Protein AF-A0A6S7JW31-F1 (afdb_monomer)

pLDDT: mean 71.22, std 19.48, range [25.27, 94.56]

Secondary structure (DSSP, 8-state):
--PPTT--B-TTTTTTT-TT-PBPPS-------------S--SEE--TTSEEESTTEEESSSS--EEPPTTEE--TT-SSPEEPPTTEE----EEEES-GGGTT-SEEEETTTBPPEEETTTTEEE----SSPEEPPTTEEEEETTEEEEPPTTEE--TT-SSPEEPPTT-B--TT-SS-B-HHHHHHHHHHHHHHHHHHHHHHHTTT-HHHHHHHHHHHH-----------HHHHHHHHHHHTT------------------EEEEEEEEEE-SSTTTT-EEEEEEEEEE-TT--------TTSSHHHHHHHHTT--TTEEEEEEEEETTEEES-GGGGTTT------

Nearest PDB structures (foldseek):
  8i3b-assembly1_B  TM=8.521E-01  e=7.685E-03  Arabidopsis thaliana
  7p06-assembly1_A  TM=8.639E-01  e=6.035E-02  Saccharomyces cerevisiae S288C
  7p05-assembly1_A  TM=7.019E-01  e=5.398E-02  Saccharomyces cerevisiae S288C
  7p03-assembly1_A  TM=7.711E-01  e=9.775E-01  Saccharomyces cerevisiae S288C

Structure (mmCIF, N/CA/C/O backbone):
data_AF-A0A6S7JW31-F1
#
_entry.id   AF-A0A6S7JW31-F1
#
loop_
_atom_site.group_PDB
_atom_site.id
_atom_site.type_symbol
_atom_site.label_atom_id
_atom_site.label_alt_id
_atom_site.label_comp_id
_atom_site.label_asym_id
_atom_site.label_entity_id
_atom_site.label_seq_id
_atom_site.pdbx_PDB_ins_code
_atom_site.Cartn_x
_atom_site.Cartn_y
_atom_site.Cartn_z
_atom_site.occupancy
_atom_site.B_iso_or_equiv
_atom_site.auth_seq_id
_atom_site.auth_comp_id
_atom_site.auth_asym_id
_atom_site.auth_atom_id
_atom_site.pdbx_PDB_model_num
ATOM 1 N N . MET A 1 1 ? 2.818 -13.325 -44.436 1.00 31.92 1 MET A N 1
ATOM 2 C CA . MET A 1 1 ? 4.106 -13.461 -43.724 1.00 31.92 1 MET A CA 1
ATOM 3 C C . MET A 1 1 ? 4.653 -14.840 -44.035 1.00 31.92 1 MET A C 1
ATOM 5 O O . MET A 1 1 ? 4.133 -15.824 -43.531 1.00 31.92 1 MET A O 1
ATOM 9 N N . THR A 1 2 ? 5.593 -14.925 -44.969 1.00 28.14 2 THR A N 1
ATOM 10 C CA . THR A 1 2 ? 6.259 -16.177 -45.344 1.00 28.14 2 THR A CA 1
ATOM 11 C C . THR A 1 2 ? 7.231 -16.569 -44.238 1.00 28.14 2 THR A C 1
ATOM 13 O O . THR A 1 2 ? 8.173 -15.832 -43.960 1.00 28.14 2 THR A O 1
ATOM 16 N N . ILE A 1 3 ? 6.970 -17.700 -43.581 1.00 34.53 3 ILE A N 1
ATOM 17 C CA . ILE A 1 3 ? 7.844 -18.278 -42.556 1.00 34.53 3 ILE A CA 1
ATOM 18 C C . ILE A 1 3 ? 9.117 -18.759 -43.273 1.00 34.53 3 ILE A C 1
ATOM 20 O O . ILE A 1 3 ? 9.003 -19.605 -44.163 1.00 34.53 3 ILE A O 1
ATOM 24 N N . PRO A 1 4 ? 10.312 -18.224 -42.960 1.00 38.78 4 PRO A N 1
ATOM 25 C CA . PRO A 1 4 ? 11.542 -18.693 -43.583 1.00 38.78 4 PRO A CA 1
ATOM 26 C C . PRO A 1 4 ? 11.794 -20.148 -43.173 1.00 38.78 4 PRO A C 1
ATOM 28 O O . PRO A 1 4 ? 11.899 -20.473 -41.990 1.00 38.78 4 PRO A O 1
ATOM 31 N N . THR A 1 5 ? 11.870 -21.034 -44.162 1.00 33.62 5 THR A N 1
ATOM 32 C CA . THR A 1 5 ? 12.165 -22.456 -43.977 1.00 33.62 5 THR A CA 1
ATOM 33 C C . THR A 1 5 ? 13.585 -22.629 -43.430 1.00 33.62 5 THR A C 1
ATOM 35 O O . THR A 1 5 ? 14.532 -22.142 -44.044 1.00 33.62 5 THR A O 1
ATOM 38 N N . GLY A 1 6 ? 13.737 -23.322 -42.294 1.00 45.19 6 GLY A N 1
ATOM 39 C CA . GLY A 1 6 ? 15.043 -23.735 -41.753 1.00 45.19 6 GLY A CA 1
ATOM 40 C C . GLY A 1 6 ? 15.541 -23.010 -40.496 1.00 45.19 6 GLY A C 1
ATOM 41 O O . GLY A 1 6 ? 16.698 -23.189 -40.134 1.00 45.19 6 GLY A O 1
ATOM 42 N N . LYS A 1 7 ? 14.713 -22.203 -39.816 1.00 53.94 7 LYS A N 1
ATOM 43 C CA . LYS A 1 7 ? 15.088 -21.553 -38.544 1.00 53.94 7 LYS A CA 1
ATOM 44 C C . LYS A 1 7 ? 14.229 -22.046 -37.384 1.00 53.94 7 LYS A C 1
ATOM 46 O O . LYS A 1 7 ? 13.039 -22.295 -37.562 1.00 53.94 7 LYS A O 1
ATOM 51 N N . CYS A 1 8 ? 14.839 -22.158 -36.209 1.00 51.69 8 CYS A N 1
ATOM 52 C CA . CYS A 1 8 ? 14.216 -22.687 -35.003 1.00 51.69 8 CYS A CA 1
ATOM 53 C C . CYS A 1 8 ? 14.363 -21.704 -33.823 1.00 51.69 8 CYS A C 1
ATOM 55 O O . CYS A 1 8 ? 15.295 -20.900 -33.794 1.00 51.69 8 CYS A O 1
ATOM 57 N N . CYS A 1 9 ? 13.421 -21.722 -32.877 1.00 50.22 9 CYS A N 1
ATOM 58 C CA . CYS A 1 9 ? 13.405 -20.852 -31.699 1.00 50.22 9 CYS A CA 1
ATOM 59 C C . CYS A 1 9 ? 13.796 -21.637 -30.439 1.00 50.22 9 CYS A C 1
ATOM 61 O O . CYS A 1 9 ? 13.375 -22.779 -30.248 1.00 50.22 9 CYS A O 1
ATOM 63 N N . HIS A 1 10 ? 14.598 -21.031 -29.564 1.00 55.19 10 HIS A N 1
ATOM 64 C CA . HIS A 1 10 ? 15.011 -21.667 -28.314 1.00 55.19 10 HIS A CA 1
ATOM 65 C C . HIS A 1 10 ? 13.802 -21.869 -27.380 1.00 55.19 10 HIS A C 1
ATOM 67 O O . HIS A 1 10 ? 12.925 -21.003 -27.273 1.00 55.19 10 HIS A O 1
ATOM 73 N N . ARG A 1 11 ? 13.745 -23.028 -26.711 1.00 53.00 11 ARG A N 1
ATOM 74 C CA . ARG A 1 11 ? 12.546 -23.554 -26.029 1.00 53.00 11 ARG A CA 1
ATOM 75 C C . ARG A 1 11 ? 11.958 -22.610 -24.975 1.00 53.00 11 ARG A C 1
ATOM 77 O O . ARG A 1 11 ? 10.740 -22.538 -24.838 1.00 53.00 11 ARG A O 1
ATOM 84 N N . ASP A 1 12 ? 12.805 -21.844 -24.295 1.00 44.56 12 ASP A N 1
ATOM 85 C CA . ASP A 1 12 ? 12.393 -20.904 -23.241 1.00 44.56 12 ASP A CA 1
ATOM 86 C C . ASP A 1 12 ? 11.713 -19.632 -23.772 1.00 44.56 12 ASP A C 1
ATOM 88 O O . ASP A 1 12 ? 10.952 -18.980 -23.056 1.00 44.56 12 ASP A O 1
ATOM 92 N N . TYR A 1 13 ? 11.927 -19.296 -25.047 1.00 46.03 13 TYR A N 1
ATOM 93 C CA . TYR A 1 13 ? 11.478 -18.035 -25.649 1.00 46.03 13 TYR A CA 1
ATOM 94 C C . TYR A 1 13 ? 10.275 -18.205 -26.587 1.00 46.03 13 TYR A C 1
ATOM 96 O O . TYR A 1 13 ? 9.673 -17.216 -27.020 1.00 46.03 13 TYR A O 1
ATOM 104 N N . ILE A 1 14 ? 9.857 -19.451 -26.847 1.00 50.81 14 ILE A N 1
ATOM 105 C CA . ILE A 1 14 ? 8.772 -19.757 -27.788 1.00 50.81 14 ILE A CA 1
ATOM 106 C C . ILE A 1 14 ? 7.431 -19.135 -27.387 1.00 50.81 14 ILE A C 1
ATOM 108 O O . ILE A 1 14 ? 6.669 -18.691 -28.242 1.00 50.81 14 ILE A O 1
ATOM 112 N N . ARG A 1 15 ? 7.160 -19.050 -26.079 1.00 44.06 15 ARG A N 1
ATOM 113 C CA . ARG A 1 15 ? 5.901 -18.505 -25.547 1.00 44.06 15 ARG A CA 1
ATOM 114 C C . ARG A 1 15 ? 5.809 -16.985 -25.619 1.00 44.06 15 ARG A C 1
ATOM 116 O O . ARG A 1 15 ? 4.715 -16.457 -25.454 1.00 44.06 15 ARG A O 1
ATOM 123 N N . TYR A 1 16 ? 6.928 -16.299 -25.832 1.00 43.84 16 TYR A N 1
ATOM 124 C CA . TYR A 1 16 ? 7.010 -14.852 -25.656 1.00 43.84 16 TYR A CA 1
ATOM 125 C C . TYR A 1 16 ? 7.294 -14.114 -26.966 1.00 43.84 16 TYR A C 1
ATOM 127 O O . TYR A 1 16 ? 6.720 -13.052 -27.182 1.00 43.84 16 TYR A O 1
ATOM 135 N N . CYS A 1 17 ? 8.142 -14.669 -27.845 1.00 45.94 17 CYS A N 1
ATOM 136 C CA . CYS A 1 17 ? 8.680 -13.909 -28.986 1.00 45.94 17 CYS A CA 1
ATOM 137 C C . CYS A 1 17 ? 8.606 -14.652 -30.338 1.00 45.94 17 CYS A C 1
ATOM 139 O O . CYS A 1 17 ? 8.821 -14.042 -31.382 1.00 45.94 17 CYS A O 1
ATOM 141 N N . CYS A 1 18 ? 8.252 -15.945 -30.351 1.00 47.50 18 CYS A N 1
ATOM 142 C CA . CYS A 1 18 ? 8.289 -16.801 -31.547 1.00 47.50 18 CYS A CA 1
ATOM 143 C C . CYS A 1 18 ? 6.959 -17.537 -31.803 1.00 47.50 18 CYS A C 1
ATOM 145 O O . CYS A 1 18 ? 6.929 -18.765 -31.905 1.00 47.50 18 CYS A O 1
ATOM 147 N N . SER A 1 19 ? 5.840 -16.817 -31.901 1.00 43.88 19 SER A N 1
ATOM 148 C CA . SER A 1 19 ? 4.556 -17.458 -32.221 1.00 43.88 19 SER A CA 1
ATOM 149 C C . SER A 1 19 ? 4.579 -18.035 -33.646 1.00 43.88 19 SER A C 1
ATOM 151 O O . SER A 1 19 ? 4.714 -17.289 -34.614 1.00 43.88 19 SER A O 1
ATOM 153 N N . GLY A 1 20 ? 4.469 -19.363 -33.777 1.00 47.22 20 GLY A N 1
ATOM 154 C CA . GLY A 1 20 ? 4.404 -20.066 -35.068 1.00 47.22 20 GLY A CA 1
ATOM 155 C C . GLY A 1 20 ? 5.739 -20.553 -35.660 1.00 47.22 20 GLY A C 1
ATOM 156 O O . GLY A 1 20 ? 5.751 -20.971 -36.815 1.00 47.22 20 GLY A O 1
ATOM 157 N N . ILE A 1 21 ? 6.845 -20.524 -34.904 1.00 53.72 21 ILE A N 1
ATOM 158 C CA . ILE A 1 21 ? 8.177 -20.999 -35.342 1.00 53.72 21 ILE A CA 1
ATOM 159 C C . ILE A 1 21 ? 8.549 -22.294 -34.581 1.00 53.72 21 ILE A C 1
ATOM 161 O O . ILE A 1 21 ? 8.319 -22.355 -33.372 1.00 53.72 21 ILE A O 1
ATOM 165 N N . PRO A 1 22 ? 9.113 -23.330 -35.240 1.00 51.25 22 PRO A N 1
ATOM 166 C CA . PRO A 1 22 ? 9.487 -24.597 -34.594 1.00 51.25 22 PRO A CA 1
ATOM 167 C C . PRO A 1 22 ? 10.619 -24.440 -33.560 1.00 51.25 22 PRO A C 1
ATOM 169 O O . PRO A 1 22 ? 11.469 -23.562 -33.693 1.00 51.25 22 PRO A O 1
ATOM 172 N N . VAL A 1 23 ? 10.639 -25.290 -32.526 1.00 56.56 23 VAL A N 1
ATOM 173 C CA . VAL A 1 23 ? 11.679 -25.304 -31.472 1.00 56.56 23 VAL A CA 1
ATOM 174 C C . VAL A 1 23 ? 12.982 -25.898 -32.019 1.00 56.56 23 VAL A C 1
ATOM 176 O O . VAL A 1 23 ? 12.926 -26.815 -32.833 1.00 56.56 23 VAL A O 1
ATOM 179 N N . CYS A 1 24 ? 14.145 -25.391 -31.598 1.00 55.72 24 CYS A N 1
ATOM 180 C CA . CYS A 1 24 ? 15.423 -26.038 -31.923 1.00 55.72 24 CYS A CA 1
ATOM 181 C C . CYS A 1 24 ? 15.541 -27.372 -31.173 1.00 55.72 24 CYS A C 1
ATOM 183 O O . CYS A 1 24 ? 15.514 -27.369 -29.944 1.00 55.72 24 CYS A O 1
ATOM 185 N N . ASP A 1 25 ? 15.659 -28.490 -31.894 1.00 53.94 25 ASP A N 1
ATOM 186 C CA . ASP A 1 25 ? 15.998 -29.789 -31.302 1.00 53.94 25 ASP A CA 1
ATOM 187 C C . ASP A 1 25 ? 17.519 -29.880 -31.103 1.00 53.94 25 ASP A C 1
ATOM 189 O O . ASP A 1 25 ? 18.284 -29.778 -32.063 1.00 53.94 25 ASP A O 1
ATOM 193 N N . ASP A 1 26 ? 17.962 -30.117 -29.865 1.00 53.00 26 ASP A N 1
ATOM 194 C CA . ASP A 1 26 ? 19.379 -30.247 -29.470 1.00 53.00 26 ASP A CA 1
ATOM 195 C C . ASP A 1 26 ? 20.034 -31.571 -29.930 1.00 53.00 26 ASP A C 1
ATOM 197 O O . ASP A 1 26 ? 20.884 -32.152 -29.252 1.00 53.00 26 ASP A O 1
ATOM 201 N N . GLN A 1 27 ? 19.633 -32.103 -31.082 1.00 48.72 27 GLN A N 1
ATOM 202 C CA . GLN A 1 27 ? 20.139 -33.363 -31.621 1.00 48.72 27 GLN A CA 1
ATOM 203 C C . GLN A 1 27 ? 20.266 -33.256 -33.142 1.00 48.72 27 GLN A C 1
ATOM 205 O O . GLN A 1 27 ? 19.351 -33.644 -33.849 1.00 48.72 27 GLN A O 1
ATOM 210 N N . VAL A 1 28 ? 21.392 -32.733 -33.636 1.00 37.66 28 VAL A N 1
ATOM 211 C CA . VAL A 1 28 ? 22.189 -33.297 -34.748 1.00 37.66 28 VAL A CA 1
ATOM 212 C C . VAL A 1 28 ? 23.500 -32.512 -34.824 1.00 37.66 28 VAL A C 1
ATOM 214 O O . VAL A 1 28 ? 23.540 -31.326 -35.146 1.00 37.66 28 VAL A O 1
ATOM 217 N N . SER A 1 29 ? 24.596 -33.214 -34.547 1.00 45.25 29 SER A N 1
ATOM 218 C CA . SER A 1 29 ? 25.951 -32.810 -34.898 1.00 45.25 29 SER A CA 1
ATOM 219 C C . SER A 1 29 ? 26.090 -32.766 -36.422 1.00 45.25 29 SER A C 1
ATOM 221 O O . SER A 1 29 ? 26.020 -33.798 -37.087 1.00 45.25 29 SER A O 1
ATOM 223 N N . GLY A 1 30 ? 26.307 -31.576 -36.974 1.00 32.91 30 GLY A N 1
ATOM 224 C CA . GLY A 1 30 ? 26.684 -31.367 -38.368 1.00 32.91 30 GLY A CA 1
ATOM 225 C C . GLY A 1 30 ? 27.823 -30.360 -38.424 1.00 32.91 30 GLY A C 1
ATOM 226 O O . GLY A 1 30 ? 27.650 -29.212 -38.033 1.00 32.91 30 GLY A O 1
ATOM 227 N N . ASN A 1 31 ? 28.997 -30.817 -38.860 1.00 39.88 31 ASN A N 1
ATOM 228 C CA . ASN A 1 31 ? 30.194 -30.007 -39.066 1.00 39.88 31 ASN A CA 1
ATOM 229 C C . ASN A 1 31 ? 29.898 -28.772 -39.932 1.00 39.88 31 ASN A C 1
ATOM 231 O O . ASN A 1 31 ? 29.752 -28.889 -41.147 1.00 39.88 31 ASN A O 1
ATOM 235 N N . THR A 1 32 ? 29.949 -27.589 -39.331 1.00 29.78 32 THR A N 1
ATOM 236 C CA . THR A 1 32 ? 30.355 -26.366 -40.025 1.00 29.78 32 THR A CA 1
ATOM 237 C C . THR A 1 32 ? 31.395 -25.678 -39.166 1.00 29.78 32 THR A C 1
ATOM 239 O O . THR A 1 32 ? 31.134 -25.286 -38.031 1.00 29.78 32 THR A O 1
ATOM 242 N N . THR A 1 33 ? 32.604 -25.609 -39.710 1.00 29.66 33 THR A N 1
ATOM 243 C CA . THR A 1 33 ? 33.755 -24.892 -39.176 1.00 29.66 33 THR A CA 1
ATOM 244 C C . THR A 1 33 ? 33.359 -23.464 -38.813 1.00 29.66 33 THR A C 1
ATOM 246 O O . THR A 1 33 ? 33.105 -22.648 -39.696 1.00 29.66 33 THR A O 1
ATOM 249 N N . VAL A 1 34 ? 33.309 -23.164 -37.514 1.00 29.67 34 VAL A N 1
ATOM 250 C CA . VAL A 1 34 ? 33.237 -21.785 -37.030 1.00 29.67 34 VAL A CA 1
ATOM 251 C C . VAL A 1 34 ? 34.639 -21.213 -37.156 1.00 29.67 34 VAL A C 1
ATOM 253 O O . VAL A 1 34 ? 35.508 -21.425 -36.309 1.00 29.67 34 VAL A O 1
ATOM 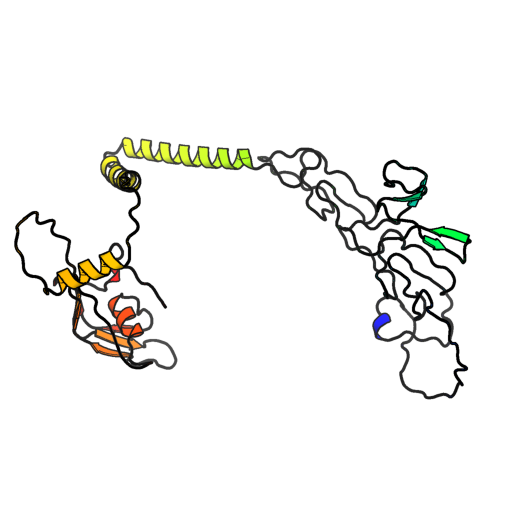256 N N . GLU A 1 35 ? 34.876 -20.540 -38.275 1.00 28.25 35 GLU A N 1
ATOM 257 C CA . GLU A 1 35 ? 35.986 -19.613 -38.391 1.00 28.25 35 GLU A CA 1
ATOM 258 C C . GLU A 1 35 ? 35.772 -18.507 -37.348 1.00 28.25 35 GLU A C 1
ATOM 260 O O . GLU A 1 35 ? 34.672 -17.971 -37.195 1.00 28.25 35 GLU A O 1
ATOM 265 N N . LYS A 1 36 ? 36.816 -18.248 -36.559 1.00 29.62 36 LYS A N 1
ATOM 266 C CA . LYS A 1 36 ? 36.847 -17.233 -35.503 1.00 29.62 36 LYS A CA 1
ATOM 267 C C . LYS A 1 36 ? 36.241 -15.917 -35.990 1.00 29.62 36 LYS A C 1
ATOM 269 O O . LYS A 1 36 ? 36.782 -15.302 -36.902 1.00 29.62 36 LYS A O 1
ATOM 274 N N . VAL A 1 37 ? 35.253 -15.411 -35.259 1.00 25.27 37 VAL A N 1
ATOM 275 C CA . VAL A 1 37 ? 34.994 -13.972 -35.201 1.00 25.27 37 VAL A CA 1
ATOM 276 C C . VAL A 1 37 ? 35.235 -13.533 -33.764 1.00 25.27 37 VAL A C 1
ATOM 278 O O . VAL A 1 37 ? 34.441 -13.785 -32.864 1.00 25.27 37 VAL A O 1
ATOM 281 N N . VAL A 1 38 ? 36.408 -12.944 -33.553 1.00 30.56 38 VAL A N 1
ATOM 282 C CA . VAL A 1 38 ? 36.688 -12.097 -32.398 1.00 30.56 38 VAL A CA 1
ATOM 283 C C . VAL A 1 38 ? 36.307 -10.683 -32.817 1.00 30.56 38 VAL A C 1
ATOM 285 O O . VAL A 1 38 ? 36.932 -10.151 -33.730 1.00 30.56 38 VAL A O 1
ATOM 288 N N . PHE A 1 39 ? 35.339 -10.078 -32.130 1.00 27.50 39 PHE A N 1
ATOM 289 C CA . PHE A 1 39 ? 35.253 -8.628 -31.978 1.00 27.50 39 PHE A CA 1
ATOM 290 C C . PHE A 1 39 ? 34.981 -8.272 -30.512 1.00 27.50 39 PHE A C 1
ATOM 292 O O . PHE A 1 39 ? 34.208 -8.920 -29.805 1.00 27.50 39 PHE A O 1
ATOM 299 N N . GLU A 1 40 ? 35.712 -7.262 -30.052 1.00 38.59 40 GLU A N 1
ATOM 300 C CA . GLU A 1 40 ? 35.648 -6.646 -28.732 1.00 38.59 40 GLU A CA 1
ATOM 301 C C . GLU A 1 40 ? 34.264 -6.009 -28.500 1.00 38.59 40 GLU A C 1
ATOM 303 O O . GLU A 1 40 ? 33.861 -5.122 -29.241 1.00 38.59 40 GLU A O 1
ATOM 308 N N . ARG A 1 41 ? 33.548 -6.477 -27.463 1.00 41.47 41 ARG A N 1
ATOM 309 C CA . ARG A 1 41 ? 32.254 -5.972 -26.940 1.00 41.47 41 ARG A CA 1
ATOM 310 C C . ARG A 1 41 ? 31.257 -5.478 -28.002 1.00 41.47 41 ARG A C 1
ATOM 312 O O . ARG A 1 41 ? 31.068 -4.278 -28.187 1.00 41.47 41 ARG A O 1
ATOM 319 N N . GLU A 1 42 ? 30.522 -6.409 -28.601 1.00 45.19 42 GLU A N 1
ATOM 320 C CA . GLU A 1 42 ? 29.291 -6.085 -29.330 1.00 45.19 42 GLU A CA 1
ATOM 321 C C . GLU A 1 42 ? 28.236 -5.476 -28.371 1.00 45.19 42 GLU A C 1
ATOM 323 O O . GLU A 1 42 ? 28.044 -5.991 -27.265 1.00 45.19 42 GLU A O 1
ATOM 328 N N . PRO A 1 43 ? 27.546 -4.379 -28.746 1.00 49.78 43 PRO A N 1
ATOM 329 C CA . PRO A 1 43 ? 26.610 -3.658 -27.873 1.00 49.78 43 PRO A CA 1
ATOM 330 C C . PRO A 1 43 ? 25.291 -4.398 -27.608 1.00 49.78 43 PRO A C 1
ATOM 332 O O . PRO A 1 43 ? 24.512 -3.953 -26.761 1.00 49.78 43 PRO A O 1
ATOM 335 N N . CYS A 1 44 ? 25.019 -5.495 -28.323 1.00 51.19 44 CYS A N 1
ATOM 336 C CA . CYS A 1 44 ? 23.817 -6.295 -28.142 1.00 51.19 44 CYS A CA 1
ATOM 337 C C . CYS A 1 44 ? 24.128 -7.796 -28.228 1.00 51.19 44 CYS A C 1
ATOM 339 O O . CYS A 1 44 ? 24.860 -8.227 -29.113 1.00 51.19 44 CYS A O 1
ATOM 341 N N . SER A 1 45 ? 23.544 -8.602 -27.340 1.00 51.28 45 SER A N 1
ATOM 342 C CA . SER A 1 45 ? 23.662 -10.066 -27.355 1.00 51.28 45 SER A CA 1
ATOM 343 C C . SER A 1 45 ? 22.524 -10.689 -28.173 1.00 51.28 45 SER A C 1
ATOM 345 O O . SER A 1 45 ? 21.354 -10.336 -28.010 1.00 51.28 45 SER A O 1
ATOM 347 N N . THR A 1 46 ? 22.860 -11.587 -29.101 1.00 47.78 46 THR A N 1
ATOM 348 C CA . THR A 1 46 ? 21.935 -12.108 -30.120 1.00 47.78 46 THR A CA 1
ATOM 349 C C . THR A 1 46 ? 21.390 -13.494 -29.759 1.00 47.78 46 THR A C 1
ATOM 351 O O . THR A 1 46 ? 22.106 -14.493 -29.750 1.00 47.78 46 THR A O 1
ATOM 354 N N . PRO A 1 47 ? 20.081 -13.587 -29.501 1.00 43.50 47 PRO A N 1
ATOM 355 C CA . PRO A 1 47 ? 19.282 -14.699 -30.011 1.00 43.50 47 PRO A CA 1
ATOM 356 C C . PRO A 1 47 ? 18.139 -14.160 -30.880 1.00 43.50 47 PRO A C 1
ATOM 358 O O . PRO A 1 47 ? 17.597 -13.091 -30.642 1.00 43.50 47 PRO A O 1
ATOM 361 N N . TRP A 1 48 ? 17.817 -14.882 -31.946 1.00 46.78 48 TRP A N 1
ATOM 362 C CA . TRP A 1 48 ? 17.086 -14.390 -33.117 1.00 46.78 48 TRP A CA 1
ATOM 363 C C . TRP A 1 48 ? 15.797 -13.575 -32.856 1.00 46.78 48 TRP A C 1
ATOM 365 O O . TRP A 1 48 ? 14.968 -13.922 -32.018 1.00 46.78 48 TRP A O 1
ATOM 375 N N . ASN A 1 49 ? 15.605 -12.574 -33.730 1.00 45.66 49 ASN A N 1
ATOM 376 C CA . ASN A 1 49 ? 14.494 -11.617 -33.902 1.00 45.66 49 ASN A CA 1
ATOM 377 C C . ASN A 1 49 ? 14.499 -10.345 -33.034 1.00 45.66 49 ASN A C 1
ATOM 379 O O . ASN A 1 49 ? 13.929 -9.347 -33.464 1.00 45.66 49 ASN A O 1
ATOM 383 N N . LEU A 1 50 ? 15.163 -10.342 -31.878 1.00 49.56 50 LEU A N 1
ATOM 384 C CA . LEU A 1 50 ? 15.458 -9.143 -31.085 1.00 49.56 50 LEU A CA 1
ATOM 385 C C . LEU A 1 50 ? 16.781 -9.382 -30.350 1.00 49.56 50 LEU A C 1
ATOM 387 O O . LEU A 1 50 ? 16.934 -10.404 -29.695 1.00 49.56 50 LEU A O 1
ATOM 391 N N . SER A 1 51 ? 17.750 -8.476 -30.452 1.00 55.16 51 SER A N 1
ATOM 392 C CA . SER A 1 51 ? 18.999 -8.596 -29.689 1.00 55.16 51 SER A CA 1
ATOM 393 C C . SER A 1 51 ? 18.951 -7.738 -28.431 1.00 55.16 51 SER A C 1
ATOM 395 O O . SER A 1 51 ? 18.539 -6.575 -28.481 1.00 55.16 51 SER A O 1
ATOM 397 N N . ALA A 1 52 ? 19.406 -8.307 -27.317 1.00 52.09 52 ALA A N 1
ATOM 398 C CA . ALA A 1 52 ? 19.450 -7.642 -26.028 1.00 52.09 52 ALA A CA 1
ATOM 399 C C . ALA A 1 52 ? 20.553 -6.585 -26.010 1.00 52.09 52 ALA A C 1
ATOM 401 O O . ALA A 1 52 ? 21.729 -6.935 -25.940 1.00 52.09 52 ALA A O 1
ATOM 402 N N . CYS A 1 53 ? 20.179 -5.313 -26.102 1.00 60.88 53 CYS A N 1
ATOM 403 C CA . CYS A 1 53 ? 21.111 -4.189 -26.118 1.00 60.88 53 CYS A CA 1
ATOM 404 C C . CYS A 1 53 ? 21.316 -3.598 -24.712 1.00 60.88 53 CYS A C 1
ATOM 406 O O . CYS A 1 53 ? 20.802 -4.109 -23.712 1.00 60.88 53 CYS A O 1
ATOM 408 N N . MET A 1 54 ? 22.075 -2.503 -24.634 1.00 67.00 54 MET A N 1
ATOM 409 C CA . MET A 1 54 ? 22.157 -1.671 -23.434 1.00 67.00 54 MET A CA 1
ATOM 410 C C . MET A 1 54 ? 20.759 -1.244 -22.951 1.00 67.00 54 MET A C 1
ATOM 412 O O . MET A 1 54 ? 19.830 -1.090 -23.744 1.00 67.00 54 MET A O 1
ATOM 416 N N . GLU A 1 55 ? 20.628 -1.038 -21.643 1.00 71.94 55 GLU A N 1
ATOM 417 C CA . GLU A 1 55 ? 19.396 -0.624 -20.966 1.00 71.94 55 GLU A CA 1
ATOM 418 C C . GLU A 1 55 ? 18.635 0.478 -21.723 1.00 71.94 55 GLU A C 1
ATOM 420 O O . GLU A 1 55 ? 19.206 1.507 -22.089 1.00 71.94 55 GLU A O 1
ATOM 425 N N . GLY A 1 56 ? 17.337 0.267 -21.972 1.00 73.50 56 GLY A N 1
ATOM 426 C CA . GLY A 1 56 ? 16.501 1.231 -22.696 1.00 73.50 56 GLY A CA 1
ATOM 427 C C . GLY A 1 56 ? 16.634 1.206 -24.227 1.00 73.50 56 GLY A C 1
ATOM 428 O O . GLY A 1 56 ? 15.993 2.029 -24.888 1.00 73.50 56 GLY A O 1
ATOM 429 N N . TYR A 1 57 ? 17.393 0.269 -24.802 1.00 75.69 57 TYR A N 1
ATOM 430 C CA . TYR A 1 57 ? 17.526 0.075 -26.249 1.00 75.69 57 TYR A CA 1
ATOM 431 C C . TYR A 1 57 ? 17.224 -1.361 -26.677 1.00 75.69 57 TYR A C 1
ATOM 433 O O . TYR A 1 57 ? 17.336 -2.306 -25.899 1.00 75.69 57 TYR A O 1
ATOM 441 N N . TYR A 1 58 ? 16.868 -1.524 -27.948 1.00 76.50 58 TYR A N 1
ATOM 442 C CA . TYR A 1 58 ? 16.705 -2.817 -28.603 1.00 76.50 58 TYR A CA 1
ATOM 443 C C . TYR A 1 58 ? 17.233 -2.747 -30.038 1.00 76.50 58 TYR A C 1
ATOM 445 O O . TYR A 1 58 ? 17.386 -1.663 -30.603 1.00 76.50 58 TYR A O 1
ATOM 453 N N . SER A 1 59 ? 17.495 -3.900 -30.647 1.00 72.56 59 SER A N 1
ATOM 454 C CA . SER A 1 59 ? 17.773 -3.976 -32.082 1.00 72.56 59 SER A CA 1
ATOM 455 C C . SER A 1 59 ? 17.000 -5.124 -32.714 1.00 72.56 59 SER A C 1
ATOM 457 O O . SER A 1 59 ? 16.871 -6.201 -32.132 1.00 72.56 59 SER A O 1
ATOM 459 N N . THR A 1 60 ? 16.453 -4.873 -33.900 1.00 64.75 60 THR A N 1
ATOM 460 C CA . THR A 1 60 ? 15.691 -5.846 -34.693 1.00 64.75 60 THR A CA 1
ATOM 461 C C . THR A 1 60 ? 16.604 -6.750 -35.521 1.00 64.75 60 THR A C 1
ATOM 463 O O . THR A 1 60 ? 16.291 -7.920 -35.714 1.00 64.75 60 THR A O 1
ATOM 466 N N . ASN A 1 61 ? 17.752 -6.223 -35.969 1.00 62.12 61 ASN A N 1
ATOM 467 C CA . ASN A 1 61 ? 18.670 -6.891 -36.900 1.00 62.12 61 ASN A CA 1
ATOM 468 C C . ASN A 1 61 ? 20.140 -6.901 -36.425 1.00 62.12 61 ASN A C 1
ATOM 470 O O . ASN A 1 61 ? 21.012 -7.312 -37.183 1.00 62.12 61 ASN A O 1
ATOM 474 N N . GLY A 1 62 ? 20.440 -6.411 -35.217 1.00 58.28 62 GLY A N 1
ATOM 475 C CA . GLY A 1 62 ? 21.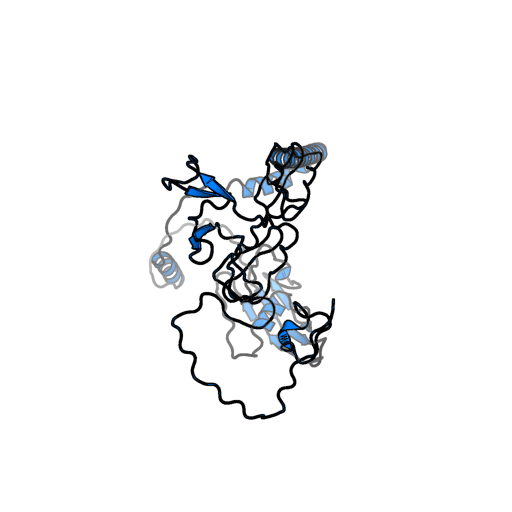802 -6.310 -34.666 1.00 58.28 62 GLY A CA 1
ATOM 476 C C . GLY A 1 62 ? 22.650 -5.155 -35.220 1.00 58.28 62 GLY A C 1
ATOM 477 O O . GLY A 1 62 ? 23.731 -4.901 -34.701 1.00 58.28 62 GLY A O 1
ATOM 478 N N . VAL A 1 63 ? 22.164 -4.446 -36.245 1.00 59.53 63 VAL A N 1
ATOM 479 C CA . VAL A 1 63 ? 22.869 -3.328 -36.905 1.00 59.53 63 VAL A CA 1
ATOM 480 C C . VAL A 1 63 ? 22.369 -1.967 -36.406 1.00 59.53 63 VAL A C 1
ATOM 482 O O . VAL A 1 63 ? 23.165 -1.060 -36.184 1.00 59.53 63 VAL A O 1
ATOM 485 N N . ASP A 1 64 ? 21.062 -1.840 -36.159 1.00 65.19 64 ASP A N 1
ATOM 486 C CA . ASP A 1 64 ? 20.437 -0.581 -35.745 1.00 65.19 64 ASP A CA 1
ATOM 487 C C . ASP A 1 64 ? 20.052 -0.617 -34.267 1.00 65.19 64 ASP A C 1
ATOM 489 O O . ASP A 1 64 ? 19.262 -1.466 -33.851 1.00 65.19 64 ASP A O 1
ATOM 493 N N . ILE A 1 65 ? 20.580 0.314 -33.473 1.00 72.38 65 ILE A N 1
ATOM 494 C CA . ILE A 1 65 ? 20.213 0.483 -32.062 1.00 72.38 65 ILE A CA 1
ATOM 495 C C . ILE A 1 65 ? 19.055 1.478 -31.983 1.00 72.38 65 ILE A C 1
ATOM 497 O O . ILE A 1 65 ? 19.221 2.668 -32.260 1.00 72.38 65 ILE A O 1
ATOM 501 N N . LEU A 1 66 ? 17.879 0.985 -31.598 1.00 77.31 66 LEU A N 1
ATOM 502 C CA . LEU A 1 66 ? 16.646 1.757 -31.494 1.00 77.31 66 LEU A CA 1
ATOM 503 C C . LEU A 1 66 ? 16.251 1.935 -30.020 1.00 77.31 66 LEU A C 1
ATOM 505 O O . LEU A 1 66 ? 16.422 1.020 -29.211 1.00 77.31 66 LEU A O 1
ATOM 509 N N . PRO A 1 67 ? 15.713 3.102 -29.640 1.00 81.50 67 PRO A N 1
ATOM 510 C CA . PRO A 1 67 ? 15.231 3.340 -28.285 1.00 81.50 67 PRO A CA 1
ATOM 511 C C . PRO A 1 67 ? 13.968 2.533 -27.990 1.00 81.50 67 PRO A C 1
ATOM 513 O O . PRO A 1 67 ? 13.130 2.346 -28.870 1.00 81.50 67 PRO A O 1
ATOM 516 N N . CYS A 1 68 ? 13.803 2.088 -26.743 1.00 85.62 68 CYS A N 1
ATOM 517 C CA . CYS A 1 68 ? 12.638 1.303 -26.341 1.00 85.62 68 CYS A CA 1
ATOM 518 C C . CYS A 1 68 ? 11.320 2.036 -26.676 1.00 85.62 68 CYS A C 1
ATOM 520 O O . CYS A 1 68 ? 11.156 3.196 -26.278 1.00 85.62 68 CYS A O 1
ATOM 522 N N . PRO A 1 69 ? 10.378 1.388 -27.385 1.00 85.25 69 PRO A N 1
ATOM 523 C CA . PRO A 1 69 ? 9.131 2.006 -27.802 1.00 85.25 69 PRO A CA 1
ATOM 524 C C . PRO A 1 69 ? 8.203 2.256 -26.609 1.00 85.25 69 PRO A C 1
ATOM 526 O O . PRO A 1 69 ? 8.205 1.527 -25.615 1.00 85.25 69 PRO A O 1
ATOM 529 N N . SER A 1 70 ? 7.354 3.276 -26.732 1.00 86.19 70 SER A N 1
ATOM 530 C CA . SER A 1 70 ? 6.337 3.586 -25.721 1.00 86.19 70 SER A CA 1
ATOM 531 C C . SER A 1 70 ? 5.387 2.401 -25.498 1.00 86.19 70 SER A C 1
ATOM 533 O O . SER A 1 70 ? 5.012 1.704 -26.439 1.00 86.19 70 SER A O 1
ATOM 535 N N . GLY A 1 71 ? 4.985 2.175 -24.247 1.00 83.44 71 GLY A N 1
ATOM 536 C CA . GLY A 1 71 ? 4.202 1.003 -23.847 1.00 83.44 71 GLY A CA 1
ATOM 537 C C . GLY A 1 71 ? 5.023 -0.268 -23.608 1.00 83.44 71 GLY A C 1
ATOM 538 O O . GLY A 1 71 ? 4.443 -1.273 -23.205 1.00 83.44 71 GLY A O 1
ATOM 539 N N . TYR A 1 72 ? 6.348 -0.221 -23.776 1.00 85.00 72 TYR A N 1
ATOM 540 C CA . TYR A 1 72 ? 7.272 -1.308 -23.455 1.00 85.00 72 TYR A CA 1
ATOM 541 C C . TYR A 1 72 ? 8.425 -0.801 -22.580 1.00 85.00 72 TYR A C 1
ATOM 543 O O . TYR A 1 72 ? 8.660 0.403 -22.474 1.00 85.00 72 TYR A O 1
ATOM 551 N N . PHE A 1 73 ? 9.140 -1.728 -21.948 1.00 85.88 73 PHE A N 1
ATOM 552 C CA . PHE A 1 73 ? 10.407 -1.465 -21.273 1.00 85.88 73 PHE A CA 1
ATOM 553 C C . PHE A 1 73 ? 11.463 -2.501 -21.685 1.00 85.88 73 PHE A C 1
ATOM 555 O O . PHE A 1 73 ? 11.139 -3.651 -22.003 1.00 85.88 73 PHE A O 1
ATOM 562 N N . CYS A 1 74 ? 12.721 -2.066 -21.712 1.00 83.62 74 CYS A N 1
ATOM 563 C CA . CYS A 1 74 ? 13.862 -2.802 -22.244 1.00 83.62 74 CYS A CA 1
ATOM 564 C C . CYS A 1 74 ? 14.921 -2.955 -21.153 1.00 83.62 74 CYS A C 1
ATOM 566 O O . CYS A 1 74 ? 15.713 -2.040 -20.932 1.00 83.62 74 CYS A O 1
ATOM 568 N N . GLU A 1 75 ? 14.929 -4.105 -20.484 1.00 81.12 75 GLU A N 1
ATOM 569 C CA . GLU A 1 75 ? 15.906 -4.435 -19.442 1.00 81.12 75 GLU A CA 1
ATOM 570 C C . GLU A 1 75 ? 17.256 -4.860 -20.061 1.00 81.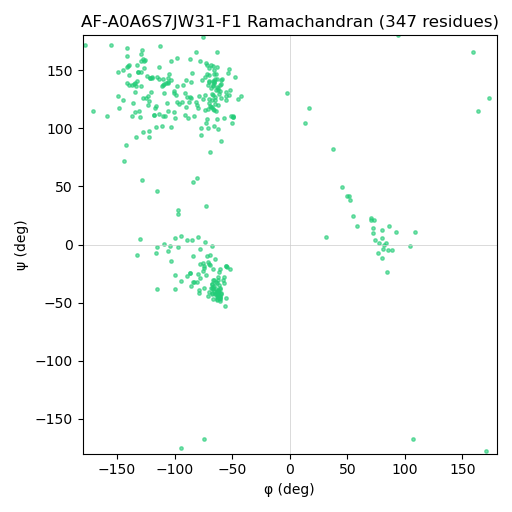12 75 GLU A C 1
ATOM 572 O O . GLU A 1 75 ? 17.322 -5.310 -21.207 1.00 81.12 75 GLU A O 1
ATOM 577 N N . ALA A 1 76 ? 18.343 -4.751 -19.303 1.00 70.44 76 ALA A N 1
ATOM 578 C CA . ALA A 1 76 ? 19.703 -5.049 -19.720 1.00 70.44 76 ALA A CA 1
ATOM 579 C C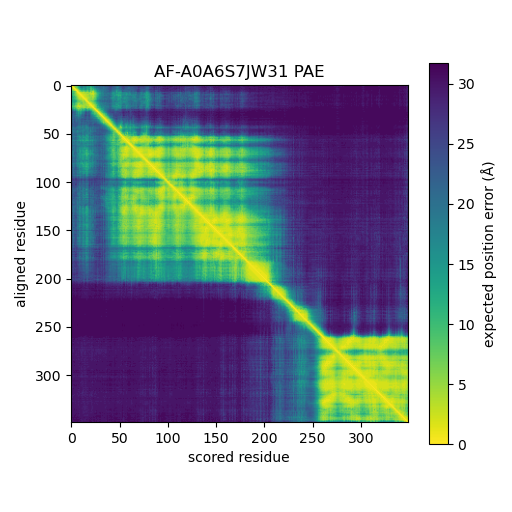 . ALA A 1 76 ? 19.785 -6.541 -19.980 1.00 70.44 76 ALA A C 1
ATOM 581 O O . ALA A 1 76 ? 19.272 -7.339 -19.191 1.00 70.44 76 ALA A O 1
ATOM 582 N N . ASN A 1 77 ? 20.438 -6.925 -21.073 1.00 63.41 77 ASN A N 1
ATOM 583 C CA . ASN A 1 77 ? 20.583 -8.329 -21.453 1.00 63.41 77 ASN A CA 1
ATOM 584 C C . ASN A 1 77 ? 19.229 -9.055 -21.642 1.00 63.41 77 ASN A C 1
ATOM 586 O O . ASN A 1 77 ? 19.188 -10.284 -21.703 1.00 63.41 77 ASN A O 1
ATOM 590 N N . SER A 1 78 ? 18.115 -8.315 -21.765 1.00 64.38 78 SER A N 1
ATOM 591 C CA . SER A 1 78 ? 16.817 -8.887 -22.108 1.00 64.38 78 SER A CA 1
ATOM 592 C C . SER A 1 78 ? 16.647 -8.959 -23.621 1.00 64.38 78 SER A C 1
ATOM 594 O O . SER A 1 78 ? 16.745 -7.971 -24.340 1.00 64.38 78 SER A O 1
ATOM 596 N N . VAL A 1 79 ? 16.405 -10.172 -24.105 1.00 64.06 79 VAL A N 1
ATOM 597 C CA . VAL A 1 79 ? 16.322 -10.495 -25.536 1.00 64.06 79 VAL A CA 1
ATOM 598 C C . VAL A 1 79 ? 15.022 -9.992 -26.158 1.00 64.06 79 VAL A C 1
ATOM 600 O O . VAL A 1 79 ? 14.943 -9.854 -27.365 1.00 64.06 79 VAL A O 1
ATOM 603 N N . CYS A 1 80 ? 13.996 -9.683 -25.361 1.00 64.31 80 CYS A N 1
ATOM 604 C CA . CYS A 1 80 ? 12.703 -9.240 -25.870 1.00 64.31 80 CYS A CA 1
ATOM 605 C C . CYS A 1 80 ? 12.190 -7.993 -25.148 1.00 64.31 80 CYS A C 1
ATOM 607 O O . CYS A 1 80 ? 12.374 -7.827 -23.942 1.00 64.31 80 CYS A O 1
ATOM 609 N N . LEU A 1 81 ? 11.449 -7.177 -25.899 1.00 72.62 81 LEU A N 1
ATOM 610 C CA . LEU A 1 81 ? 10.640 -6.070 -25.396 1.00 72.62 81 LEU A CA 1
ATOM 611 C C . LEU A 1 81 ? 9.584 -6.585 -24.412 1.00 72.62 81 LEU A C 1
ATOM 613 O O . LEU A 1 81 ? 8.793 -7.466 -24.756 1.00 72.62 81 LEU A O 1
ATOM 617 N N . LYS A 1 82 ? 9.533 -6.020 -23.203 1.00 79.00 82 LYS A N 1
ATOM 618 C CA . LYS A 1 82 ? 8.523 -6.383 -22.201 1.00 79.00 82 LYS A CA 1
ATOM 619 C C . LYS A 1 82 ? 7.386 -5.357 -22.217 1.00 79.00 82 LYS A C 1
ATOM 621 O O . LYS A 1 82 ? 7.672 -4.162 -22.148 1.00 79.00 82 LYS A O 1
ATOM 626 N N . PRO A 1 83 ? 6.109 -5.772 -22.318 1.00 81.94 83 PRO A N 1
ATOM 627 C CA . PRO A 1 83 ? 4.993 -4.834 -22.280 1.00 81.94 83 PRO A CA 1
ATOM 628 C C . PRO A 1 83 ? 4.908 -4.159 -20.909 1.00 81.94 83 PRO A C 1
ATOM 630 O O . PRO A 1 83 ? 5.139 -4.784 -19.872 1.00 81.94 83 PRO A O 1
ATOM 633 N N . CYS A 1 84 ? 4.563 -2.876 -20.904 1.00 86.44 84 CYS A N 1
ATOM 634 C CA . CYS A 1 84 ? 4.405 -2.096 -19.687 1.00 86.44 84 CYS A CA 1
ATOM 635 C C . CYS A 1 84 ? 3.205 -2.622 -18.875 1.00 86.44 84 CYS A C 1
ATOM 637 O O . CYS A 1 84 ? 2.111 -2.771 -19.429 1.00 86.44 84 CYS A O 1
ATOM 639 N N . PRO A 1 85 ? 3.375 -2.920 -17.576 1.00 88.12 85 PRO A N 1
ATOM 640 C CA . PRO A 1 85 ? 2.293 -3.431 -16.749 1.00 88.12 85 PRO A CA 1
ATOM 641 C C . PRO A 1 85 ? 1.218 -2.363 -16.515 1.00 88.12 85 PRO A C 1
ATOM 643 O O . PRO A 1 85 ? 1.474 -1.159 -16.523 1.00 88.12 85 PRO A O 1
ATOM 646 N N . THR A 1 86 ? -0.010 -2.805 -16.261 1.00 83.94 86 THR A N 1
ATOM 647 C CA . THR A 1 86 ? -1.137 -1.903 -16.001 1.00 83.94 86 THR A CA 1
ATOM 648 C C . THR A 1 86 ? -0.892 -1.058 -14.746 1.00 83.94 86 THR A C 1
ATOM 650 O O . THR A 1 86 ? -0.525 -1.601 -13.703 1.00 83.94 86 THR A O 1
ATOM 653 N N . GLY A 1 87 ? -1.127 0.254 -14.822 1.00 81.50 87 GLY A N 1
ATOM 654 C CA . GLY A 1 87 ? -0.824 1.196 -13.732 1.00 81.50 87 GLY A CA 1
ATOM 655 C C . GLY A 1 87 ? 0.632 1.681 -13.696 1.00 81.50 87 GLY A C 1
ATOM 656 O O . GLY A 1 87 ? 0.990 2.478 -12.825 1.00 81.50 87 GLY A O 1
ATOM 657 N N . ALA A 1 88 ? 1.467 1.240 -14.640 1.00 86.44 88 ALA A N 1
ATOM 658 C CA . ALA A 1 88 ? 2.765 1.841 -14.913 1.00 86.44 88 ALA A CA 1
ATOM 659 C C . ALA A 1 88 ? 2.697 2.808 -16.103 1.00 86.44 88 ALA A C 1
ATOM 661 O O . ALA A 1 88 ? 1.773 2.778 -16.917 1.00 86.44 88 ALA A O 1
ATOM 662 N N . TYR A 1 89 ? 3.691 3.680 -16.172 1.00 88.38 89 TYR A N 1
ATOM 663 C CA . TYR A 1 89 ? 3.891 4.711 -17.168 1.00 88.38 89 TYR A CA 1
ATOM 664 C C . TYR A 1 89 ? 5.208 4.417 -17.890 1.00 88.38 89 TYR A C 1
ATOM 666 O O . TYR A 1 89 ? 6.281 4.488 -17.299 1.00 88.38 89 TYR A O 1
ATOM 674 N N . CYS A 1 90 ? 5.121 4.042 -19.163 1.00 88.88 90 CYS A N 1
ATOM 675 C CA . CYS A 1 90 ? 6.264 3.732 -20.007 1.00 88.88 90 CYS A CA 1
ATOM 676 C C . CYS A 1 90 ? 6.187 4.549 -21.300 1.00 88.88 90 CYS A C 1
ATOM 678 O O . CYS A 1 90 ? 5.510 4.162 -22.257 1.00 88.88 90 CYS A O 1
ATOM 680 N N . VAL A 1 91 ? 6.893 5.677 -21.334 1.00 88.56 91 VAL A N 1
ATOM 681 C CA . VAL A 1 91 ? 7.022 6.526 -22.527 1.00 88.56 91 VAL A CA 1
ATOM 682 C C . VAL A 1 91 ? 8.473 6.640 -22.948 1.00 88.56 91 VAL A C 1
ATOM 684 O O . VAL A 1 91 ? 9.373 6.693 -22.110 1.00 88.56 91 VAL A O 1
ATOM 687 N N . GLN A 1 92 ? 8.691 6.696 -24.253 1.00 87.06 92 GLN A N 1
ATOM 688 C CA . GLN A 1 92 ? 10.009 6.943 -24.813 1.00 87.06 92 GLN A CA 1
ATOM 689 C C . GLN A 1 92 ? 10.482 8.360 -24.461 1.00 87.06 92 GLN A C 1
ATOM 691 O O . GLN A 1 92 ? 9.692 9.306 -24.501 1.00 87.06 92 GLN A O 1
ATOM 696 N N . ASN A 1 93 ? 11.770 8.512 -24.145 1.00 83.88 93 ASN A N 1
ATOM 697 C CA . ASN A 1 93 ? 12.332 9.838 -23.943 1.00 83.88 93 ASN A CA 1
ATOM 698 C C . ASN A 1 93 ? 12.563 10.545 -25.285 1.00 83.88 93 ASN A C 1
ATOM 700 O O . ASN A 1 93 ? 13.010 9.934 -26.259 1.00 83.88 93 ASN A O 1
ATOM 704 N N . ILE A 1 94 ? 12.299 11.846 -25.315 1.00 85.19 94 ILE A N 1
ATOM 705 C CA . ILE A 1 94 ? 12.474 12.709 -26.483 1.00 85.19 94 ILE A CA 1
ATOM 706 C C . ILE A 1 94 ? 13.682 13.612 -26.242 1.00 85.19 94 ILE A C 1
ATOM 708 O O . ILE A 1 94 ? 13.882 14.112 -25.131 1.00 85.19 94 ILE A O 1
ATOM 712 N N . LEU A 1 95 ? 14.486 13.812 -27.287 1.00 83.50 95 LEU A N 1
ATOM 713 C CA . LEU A 1 95 ? 15.620 14.729 -27.258 1.00 83.50 95 LEU A CA 1
ATOM 714 C C . LEU A 1 95 ? 15.101 16.167 -27.143 1.00 83.50 95 LEU A C 1
ATOM 716 O O . LEU A 1 95 ? 14.390 16.647 -28.024 1.00 83.50 95 LEU A O 1
ATOM 720 N N . ALA A 1 96 ? 15.457 16.840 -26.057 1.00 79.88 96 ALA A N 1
ATOM 721 C CA . ALA A 1 96 ? 15.154 18.240 -25.812 1.00 79.88 96 ALA A CA 1
ATOM 722 C C . ALA A 1 96 ? 16.438 19.072 -25.905 1.00 79.88 96 ALA A C 1
ATOM 724 O O . ALA A 1 96 ? 17.490 18.671 -25.401 1.00 79.88 96 ALA A O 1
ATOM 725 N N . GLU A 1 97 ? 16.341 20.238 -26.539 1.00 74.69 97 GLU A N 1
ATOM 726 C CA . GLU A 1 97 ? 17.439 21.198 -26.659 1.00 74.69 97 GLU A CA 1
ATOM 727 C C . GLU A 1 97 ? 17.258 22.320 -25.628 1.00 74.69 97 GLU A C 1
ATOM 729 O O . GLU A 1 97 ? 16.161 22.860 -25.485 1.00 74.69 97 GLU A O 1
ATOM 734 N N . ASN A 1 98 ? 18.332 22.647 -24.902 1.00 60.31 98 ASN A N 1
ATOM 735 C CA . ASN A 1 98 ? 18.454 23.824 -24.036 1.00 60.31 98 ASN A CA 1
ATOM 736 C C . ASN A 1 98 ? 17.243 24.110 -23.115 1.00 60.31 98 ASN A C 1
ATOM 738 O O . ASN A 1 98 ? 16.723 25.226 -23.051 1.00 60.31 98 ASN A O 1
ATOM 742 N N . SER A 1 99 ? 16.770 23.088 -22.397 1.00 59.22 99 SER A N 1
ATOM 743 C CA . SER A 1 99 ? 15.712 23.243 -21.394 1.00 59.22 99 SER A CA 1
ATOM 744 C C . SER A 1 99 ? 16.320 23.541 -20.021 1.00 59.22 99 SER A C 1
ATOM 746 O O . SER A 1 99 ? 17.303 22.909 -19.636 1.00 59.22 99 SER A O 1
ATOM 748 N N . SER A 1 100 ? 15.702 24.424 -19.227 1.00 65.62 100 SER A N 1
ATOM 749 C CA . SER A 1 100 ? 16.045 24.627 -17.802 1.00 65.62 100 SER A CA 1
ATOM 750 C C . SER A 1 100 ? 16.007 23.326 -16.985 1.00 65.62 100 SER A C 1
ATOM 752 O O . SER A 1 100 ? 16.621 23.232 -15.925 1.00 65.62 100 SER A O 1
ATOM 754 N N . VAL A 1 101 ? 15.321 22.308 -17.510 1.00 65.88 101 VAL A N 1
ATOM 755 C CA . VAL A 1 101 ? 15.205 20.954 -16.965 1.00 65.88 101 VAL A CA 1
ATOM 756 C C . VAL A 1 101 ? 16.477 20.117 -17.184 1.00 65.88 101 VAL A C 1
ATOM 758 O O . VAL A 1 101 ? 16.731 19.186 -16.428 1.00 65.88 101 VAL A O 1
ATOM 761 N N . CYS A 1 102 ? 17.319 20.455 -18.167 1.00 64.12 102 CYS A N 1
ATOM 762 C CA . CYS A 1 102 ? 18.502 19.673 -18.546 1.00 64.12 102 CYS A CA 1
ATOM 763 C C . CYS A 1 102 ? 19.727 19.874 -17.635 1.00 64.12 102 CYS A C 1
ATOM 765 O O . CYS A 1 102 ? 20.801 19.374 -17.961 1.00 64.12 102 CYS A O 1
ATOM 767 N N . GLY A 1 103 ? 19.610 20.603 -16.519 1.00 61.47 103 GLY A N 1
ATOM 768 C CA . GLY A 1 103 ? 20.634 20.634 -15.463 1.00 61.47 103 GLY A CA 1
ATOM 769 C C . GLY A 1 103 ? 22.057 21.015 -15.904 1.00 61.47 103 GLY A C 1
ATOM 770 O O . GLY A 1 103 ? 23.009 20.619 -15.239 1.00 61.47 103 GLY A O 1
ATOM 771 N N . GLY A 1 104 ? 22.217 21.751 -17.012 1.00 58.66 104 GLY A N 1
ATOM 772 C CA . GLY A 1 104 ? 23.518 22.180 -17.547 1.00 58.66 104 GLY A CA 1
ATOM 773 C C . GLY A 1 104 ? 24.022 21.431 -18.789 1.00 58.66 104 GLY A C 1
ATOM 774 O O . GLY A 1 104 ? 25.074 21.795 -19.308 1.00 58.66 104 GLY A O 1
ATOM 775 N N . PHE A 1 105 ? 23.293 20.434 -19.304 1.00 61.62 105 PHE A N 1
ATOM 776 C CA . PHE A 1 105 ? 23.586 19.819 -20.607 1.00 61.62 105 PHE A CA 1
ATOM 777 C C . PHE A 1 105 ? 22.931 20.597 -21.760 1.00 61.62 105 PHE A C 1
ATOM 779 O O . PHE A 1 105 ? 21.774 21.000 -21.657 1.00 61.62 105 PHE A O 1
ATOM 786 N N . GLU A 1 106 ? 23.641 20.755 -22.885 1.00 66.25 106 GLU A N 1
ATOM 787 C CA . GLU A 1 106 ? 23.126 21.415 -24.103 1.00 66.25 106 GLU A CA 1
ATOM 788 C C . GLU A 1 106 ? 21.926 20.657 -24.709 1.00 66.25 106 GLU A C 1
ATOM 790 O O . GLU A 1 106 ? 20.985 21.261 -25.232 1.00 66.25 106 GLU A O 1
ATOM 795 N N . LYS A 1 107 ? 21.927 19.322 -24.574 1.00 73.00 107 LYS A N 1
ATOM 796 C CA . LYS A 1 107 ? 20.838 18.419 -24.970 1.00 73.00 107 LYS A CA 1
ATOM 797 C C . LYS A 1 107 ? 20.596 17.364 -23.890 1.00 73.00 107 LYS A C 1
ATOM 799 O O . LYS A 1 107 ? 21.552 16.784 -23.378 1.00 73.00 107 LYS A O 1
ATOM 804 N N . CYS A 1 108 ? 19.333 17.082 -23.572 1.00 76.19 108 CYS A N 1
ATOM 805 C CA . CYS A 1 108 ? 18.948 16.030 -22.624 1.00 76.19 108 CYS A CA 1
ATOM 806 C C . CYS A 1 108 ? 17.690 15.275 -23.071 1.00 76.19 108 CYS A C 1
ATOM 808 O O . CYS A 1 108 ? 17.002 15.679 -24.006 1.00 76.19 108 CYS A O 1
ATOM 810 N N . CYS A 1 109 ? 17.390 14.162 -22.408 1.00 80.50 109 CYS A N 1
ATOM 811 C CA . CYS A 1 109 ? 16.279 13.278 -22.734 1.00 80.50 109 CYS A CA 1
ATOM 812 C C . CYS A 1 109 ? 15.143 13.436 -21.724 1.00 80.50 109 CYS A C 1
ATOM 814 O O . CYS A 1 109 ? 15.310 13.095 -20.558 1.00 80.50 109 CYS A O 1
ATOM 816 N N . LEU A 1 110 ? 13.982 13.926 -22.161 1.00 83.06 110 LEU A N 1
ATOM 817 C CA . LEU A 1 110 ? 12.809 14.140 -21.305 1.00 83.06 110 LEU A CA 1
ATOM 818 C C . LEU A 1 110 ? 11.739 13.066 -21.549 1.00 83.06 110 LEU A C 1
ATOM 820 O O . LEU A 1 110 ? 11.572 12.651 -22.695 1.00 83.06 110 LEU A O 1
ATOM 824 N N . PRO A 1 111 ? 10.972 12.647 -20.523 1.00 75.88 111 PRO A N 1
ATOM 825 C CA . PRO A 1 111 ? 10.893 13.229 -19.177 1.00 75.88 111 PRO A CA 1
ATOM 826 C C . PRO A 1 111 ? 11.961 12.759 -18.171 1.00 75.88 111 PRO A C 1
ATOM 828 O O . PRO A 1 111 ? 12.042 13.353 -17.102 1.00 75.88 111 PRO A O 1
ATOM 831 N N . ALA A 1 112 ? 12.772 11.737 -18.473 1.00 74.94 112 ALA A N 1
ATOM 832 C CA . ALA A 1 112 ? 13.695 11.143 -17.493 1.00 74.94 112 ALA A CA 1
ATOM 833 C C . ALA A 1 112 ? 14.876 12.045 -17.067 1.00 74.94 112 ALA A C 1
ATOM 835 O O . ALA A 1 112 ? 15.511 11.782 -16.049 1.00 74.94 112 ALA A O 1
ATOM 836 N N . GLY A 1 113 ? 15.195 13.089 -17.836 1.00 71.88 113 GLY A N 1
ATOM 837 C CA . GLY A 1 113 ? 16.317 13.999 -17.580 1.00 71.88 113 GLY A CA 1
ATOM 838 C C . GLY A 1 113 ? 17.698 13.378 -17.818 1.00 71.88 113 GLY A C 1
ATOM 839 O O . GLY A 1 113 ? 18.686 13.862 -17.273 1.00 71.88 113 GLY A O 1
ATOM 840 N N . THR A 1 114 ? 17.793 12.298 -18.598 1.00 72.69 114 THR A N 1
ATOM 841 C CA . THR A 1 114 ? 19.052 11.565 -18.823 1.00 72.69 114 THR A CA 1
ATOM 842 C C . THR A 1 114 ? 19.868 12.149 -19.978 1.00 72.69 114 THR A C 1
ATOM 844 O O . THR A 1 114 ? 19.331 12.825 -20.858 1.00 72.69 114 THR A O 1
ATOM 847 N N . ALA A 1 115 ? 21.171 11.863 -20.016 1.00 70.81 115 ALA A N 1
ATOM 848 C CA . ALA A 1 115 ? 22.016 12.236 -21.149 1.00 70.81 115 ALA A CA 1
ATOM 849 C C . ALA A 1 115 ? 21.679 11.388 -22.399 1.00 70.81 115 ALA A C 1
ATOM 851 O O . ALA A 1 115 ? 21.429 10.184 -22.264 1.00 70.81 115 ALA A O 1
ATOM 852 N N . PRO A 1 116 ? 21.666 11.980 -23.608 1.00 73.19 116 PRO A N 1
ATOM 853 C CA . PRO A 1 116 ? 21.539 11.227 -24.849 1.00 73.19 116 PRO A CA 1
ATOM 854 C C . PRO A 1 116 ? 22.825 10.451 -25.151 1.00 73.19 116 PRO A C 1
ATOM 856 O O . PRO A 1 116 ? 23.918 10.843 -24.745 1.00 73.19 116 PRO A O 1
ATOM 859 N N . ILE A 1 117 ? 22.698 9.367 -25.910 1.00 71.31 117 ILE A N 1
ATOM 860 C CA . ILE A 1 117 ? 23.826 8.559 -26.377 1.00 71.31 117 ILE A CA 1
ATOM 861 C C . ILE A 1 117 ? 24.048 8.831 -27.859 1.00 71.31 117 ILE A C 1
ATOM 863 O O . ILE A 1 117 ? 23.101 8.959 -28.636 1.00 71.31 117 ILE A O 1
ATOM 867 N N . PHE A 1 118 ? 25.312 8.924 -28.260 1.00 65.81 118 PHE A N 1
ATOM 868 C CA . PHE A 1 118 ? 25.677 9.053 -29.661 1.00 65.81 118 PHE A CA 1
ATOM 869 C C . PHE A 1 118 ? 25.629 7.685 -30.346 1.00 65.81 118 PHE A C 1
ATOM 871 O O . PHE A 1 118 ? 26.367 6.772 -29.977 1.00 65.81 118 PHE A O 1
ATOM 878 N N . ASN A 1 119 ? 24.754 7.544 -31.340 1.00 65.50 119 ASN A N 1
ATOM 879 C CA . ASN A 1 119 ? 24.692 6.355 -32.174 1.00 65.50 119 ASN A CA 1
ATOM 880 C C . ASN A 1 119 ? 25.652 6.523 -33.361 1.00 65.50 119 ASN A C 1
ATOM 882 O O . ASN A 1 119 ? 25.397 7.312 -34.272 1.00 65.50 119 ASN A O 1
ATOM 886 N N . GLY A 1 120 ? 26.753 5.766 -33.346 1.00 59.38 120 GLY A N 1
ATOM 887 C CA . GLY A 1 120 ? 27.772 5.794 -34.398 1.00 59.38 120 GLY A CA 1
ATOM 888 C C . GLY A 1 120 ? 27.298 5.261 -35.756 1.00 59.38 120 GLY A C 1
ATOM 889 O O . GLY A 1 120 ? 27.874 5.635 -36.771 1.00 59.38 120 GLY A O 1
ATOM 890 N N . TYR A 1 121 ? 26.235 4.449 -35.794 1.00 62.44 121 TYR A N 1
ATOM 891 C CA . TYR A 1 121 ? 25.675 3.908 -37.040 1.00 62.44 121 TYR A CA 1
ATOM 892 C C . TYR A 1 121 ? 24.813 4.935 -37.781 1.00 62.44 121 TYR A C 1
ATOM 894 O O . TYR A 1 121 ? 24.908 5.069 -38.997 1.00 62.44 121 TYR A O 1
ATOM 902 N N . THR A 1 122 ? 23.993 5.696 -37.051 1.00 63.66 122 THR A N 1
ATOM 903 C CA . THR A 1 122 ? 23.096 6.717 -37.623 1.00 63.66 122 THR A CA 1
ATOM 904 C C . THR A 1 122 ? 23.680 8.129 -37.574 1.00 63.66 122 THR A C 1
ATOM 906 O O . THR A 1 122 ? 23.044 9.068 -38.051 1.00 63.66 122 THR A O 1
ATOM 909 N N . ASN A 1 123 ? 24.878 8.293 -36.997 1.00 69.94 123 ASN A N 1
ATOM 910 C CA . ASN A 1 123 ? 25.559 9.573 -36.790 1.00 69.94 123 ASN A CA 1
ATOM 911 C C . ASN A 1 123 ? 24.667 10.615 -36.078 1.00 69.94 123 ASN A C 1
ATOM 913 O O . ASN A 1 123 ? 24.651 11.796 -36.427 1.00 69.94 123 ASN A O 1
ATOM 917 N N . SER A 1 124 ? 23.870 10.165 -35.102 1.00 75.94 124 SER A N 1
ATOM 918 C CA . SER A 1 124 ? 22.850 10.981 -34.434 1.00 75.94 124 SER A CA 1
ATOM 919 C C . SER A 1 124 ? 22.784 10.714 -32.929 1.00 75.94 124 SER A C 1
ATOM 921 O O . SER A 1 124 ? 23.086 9.618 -32.459 1.00 75.94 124 SER A O 1
ATOM 923 N N . LEU A 1 125 ? 22.335 11.708 -32.158 1.00 75.12 125 LEU A N 1
ATOM 924 C CA . LEU A 1 125 ? 22.038 11.547 -30.732 1.00 75.12 125 LEU A CA 1
ATOM 925 C C . LEU A 1 125 ? 20.676 10.869 -30.551 1.00 75.12 125 LEU A C 1
ATOM 927 O O . LEU A 1 125 ? 19.676 11.336 -31.093 1.00 75.12 125 LEU A O 1
ATOM 931 N N . SER A 1 126 ? 20.638 9.790 -29.771 1.00 77.69 126 SER A N 1
ATOM 932 C CA . SER A 1 126 ? 19.419 9.062 -29.421 1.00 77.69 126 SER A CA 1
ATOM 933 C C . SER A 1 126 ? 19.202 9.071 -27.913 1.00 77.69 126 SER A C 1
ATOM 935 O O . SER A 1 126 ? 20.143 8.969 -27.128 1.00 77.69 126 SER A O 1
ATOM 937 N N . CYS A 1 127 ? 17.941 9.169 -27.506 1.00 82.50 127 CYS A N 1
ATOM 938 C CA . CYS A 1 127 ? 17.550 9.059 -26.109 1.00 82.50 127 CYS A CA 1
ATOM 939 C C . CYS A 1 127 ? 17.182 7.620 -25.760 1.00 82.50 127 CYS A C 1
ATOM 941 O O . CYS A 1 127 ? 16.471 7.000 -26.548 1.00 82.50 127 CYS A O 1
ATOM 943 N N . PRO A 1 128 ? 17.600 7.089 -24.598 1.00 80.12 128 PRO A N 1
ATOM 944 C CA . PRO A 1 128 ? 17.165 5.766 -24.174 1.00 80.12 128 PRO A CA 1
ATOM 945 C C . PRO A 1 128 ? 15.651 5.763 -23.963 1.00 80.12 128 PRO A C 1
ATOM 947 O O . PRO A 1 128 ? 15.075 6.735 -23.464 1.00 80.12 128 PRO A O 1
ATOM 950 N N . GLY A 1 129 ? 15.000 4.665 -24.335 1.00 84.31 129 GLY A N 1
ATOM 951 C CA . GLY A 1 129 ? 13.635 4.394 -23.899 1.00 84.31 129 GLY A CA 1
ATOM 952 C C . GLY A 1 129 ? 13.602 3.958 -22.430 1.00 84.31 129 GLY A C 1
ATOM 953 O O . GLY A 1 129 ? 14.584 4.079 -21.699 1.00 84.31 129 GLY A O 1
ATOM 954 N N . GLN A 1 130 ? 12.464 3.435 -21.983 1.00 86.25 130 GLN A N 1
ATOM 955 C CA . GLN A 1 130 ? 12.315 2.988 -20.597 1.00 86.25 130 GLN A CA 1
ATOM 956 C C . GLN A 1 130 ? 13.069 1.684 -20.356 1.00 86.25 130 GLN A C 1
ATOM 958 O O . GLN A 1 130 ? 12.879 0.706 -21.078 1.00 86.25 130 GLN A O 1
ATOM 963 N N . PHE A 1 131 ? 13.902 1.665 -19.318 1.00 83.00 131 PHE A N 1
ATOM 964 C CA . PHE A 1 131 ? 14.598 0.460 -18.860 1.00 83.00 131 PHE A CA 1
ATOM 965 C C . PHE A 1 131 ? 13.739 -0.365 -17.886 1.00 83.00 131 PHE A C 1
ATOM 967 O O . PHE A 1 131 ? 13.745 -1.592 -17.933 1.00 83.00 131 PHE A O 1
ATOM 974 N N . TYR A 1 132 ? 12.944 0.307 -17.051 1.00 84.94 132 TYR A N 1
ATOM 975 C CA . TYR A 1 132 ? 12.029 -0.294 -16.082 1.00 84.94 132 TYR A CA 1
ATOM 976 C C . TYR A 1 132 ? 10.656 0.379 -16.165 1.00 84.94 132 TYR A C 1
ATOM 978 O O . TYR A 1 132 ? 10.561 1.537 -16.574 1.00 84.94 132 TYR A O 1
ATOM 986 N N . PRO A 1 133 ? 9.575 -0.314 -15.775 1.00 85.62 133 PRO A N 1
ATOM 987 C CA . PRO A 1 133 ? 8.261 0.303 -15.723 1.00 85.62 133 PRO A CA 1
ATOM 988 C C . PRO A 1 133 ? 8.188 1.306 -14.566 1.00 85.62 133 PRO A C 1
ATOM 990 O O . PRO A 1 133 ? 8.273 0.932 -13.393 1.00 85.62 133 PRO A O 1
ATOM 993 N N . GLU A 1 134 ? 7.998 2.584 -14.884 1.00 87.38 134 GLU A N 1
ATOM 994 C CA . GLU A 1 134 ? 7.799 3.619 -13.873 1.00 87.38 134 GLU A CA 1
ATOM 995 C C . GLU A 1 134 ? 6.380 3.496 -13.308 1.00 87.38 134 GLU A C 1
ATOM 997 O O . GLU A 1 134 ? 5.397 3.497 -14.046 1.00 87.38 134 GLU A O 1
ATOM 1002 N N . ARG A 1 135 ? 6.223 3.365 -11.988 1.00 89.75 135 ARG A N 1
ATOM 1003 C CA . ARG A 1 135 ? 4.877 3.355 -11.394 1.00 89.75 135 ARG A CA 1
ATOM 1004 C C . ARG A 1 135 ? 4.235 4.729 -11.564 1.00 89.75 135 ARG A C 1
ATOM 1006 O O . ARG A 1 135 ? 4.905 5.739 -11.368 1.00 89.75 135 ARG A O 1
ATOM 1013 N N . CYS A 1 136 ? 2.933 4.774 -11.861 1.00 90.25 136 CYS A N 1
ATOM 1014 C CA . CYS A 1 136 ? 2.217 6.047 -11.935 1.00 90.25 136 CYS A CA 1
ATOM 1015 C C . CYS A 1 136 ? 2.390 6.826 -10.618 1.00 90.25 136 CYS A C 1
ATOM 1017 O O . CYS A 1 136 ? 2.125 6.275 -9.545 1.00 90.25 136 CYS A O 1
ATOM 1019 N N . LEU A 1 137 ? 2.882 8.064 -10.705 1.00 90.50 137 LEU A N 1
ATOM 1020 C CA . LEU A 1 137 ? 3.231 8.886 -9.545 1.00 90.50 137 LEU A CA 1
ATOM 1021 C C . LEU A 1 137 ? 2.007 9.211 -8.678 1.00 90.50 137 LEU A C 1
ATOM 1023 O O . LEU A 1 137 ? 0.878 9.280 -9.160 1.00 90.50 137 LEU A O 1
ATOM 1027 N N . GLU A 1 138 ? 2.249 9.431 -7.389 1.00 90.81 138 GLU A N 1
ATOM 1028 C CA . GLU A 1 138 ? 1.225 9.886 -6.447 1.00 90.81 138 GLU A CA 1
ATOM 1029 C C . GLU A 1 138 ? 0.643 11.239 -6.884 1.00 90.81 138 GLU A C 1
ATOM 1031 O O . GLU A 1 138 ? 1.361 12.087 -7.414 1.00 90.81 138 GLU A O 1
ATOM 1036 N N . GLY A 1 139 ? -0.668 11.427 -6.715 1.00 89.62 139 GLY A N 1
ATOM 1037 C CA . GLY A 1 139 ? -1.365 12.619 -7.214 1.00 89.62 139 GLY A CA 1
ATOM 1038 C C . GLY A 1 139 ? -1.656 12.602 -8.721 1.00 89.62 139 GLY A C 1
ATOM 1039 O O . GLY A 1 139 ? -2.270 13.536 -9.235 1.00 89.62 139 GLY A O 1
ATOM 1040 N N . TYR A 1 140 ? -1.290 11.526 -9.425 1.00 92.25 140 TYR A N 1
ATOM 1041 C CA . TYR A 1 140 ? -1.623 11.286 -10.828 1.00 92.25 140 TYR A CA 1
ATOM 1042 C C . TYR A 1 140 ? -2.315 9.930 -11.006 1.00 92.25 140 TYR A C 1
ATOM 1044 O O . TYR A 1 140 ? -2.195 9.027 -10.177 1.00 92.25 140 TYR A O 1
ATOM 1052 N N . TYR A 1 141 ? -3.039 9.776 -12.111 1.00 93.19 141 TYR A N 1
ATOM 1053 C CA . TYR A 1 141 ? -3.560 8.492 -12.566 1.00 93.19 141 TYR A CA 1
ATOM 1054 C C . TYR A 1 141 ? -3.192 8.254 -14.034 1.00 93.19 141 TYR A C 1
ATOM 1056 O O . TYR A 1 141 ? -3.054 9.189 -14.827 1.00 93.19 141 TYR A O 1
ATOM 1064 N N . CYS A 1 142 ? -3.001 6.987 -14.385 1.00 92.44 142 CYS A N 1
ATOM 1065 C CA . CYS A 1 142 ? -2.523 6.563 -15.693 1.00 92.44 142 CYS A CA 1
ATOM 1066 C C . CYS A 1 142 ? -3.554 5.612 -16.321 1.00 92.44 142 CYS A C 1
ATOM 1068 O O . CYS A 1 142 ? -3.493 4.410 -16.054 1.00 92.44 142 CYS A O 1
ATOM 1070 N N . PRO A 1 143 ? -4.514 6.120 -17.125 1.00 89.62 143 PRO A N 1
ATOM 1071 C CA . PRO A 1 143 ? -5.535 5.270 -17.744 1.00 89.62 143 PRO A CA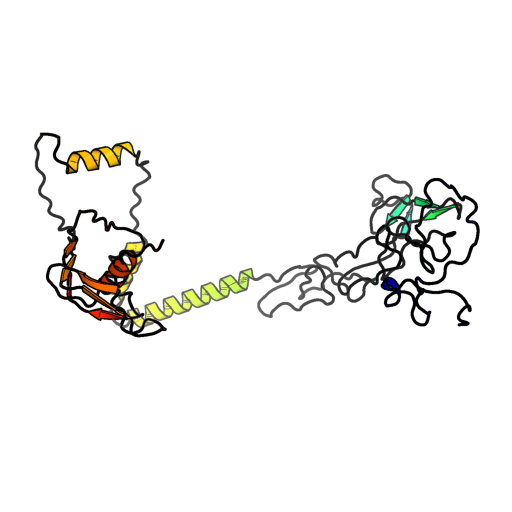 1
ATOM 1072 C C . PRO A 1 143 ? -4.931 4.309 -18.774 1.00 89.62 143 PRO A C 1
ATOM 1074 O O . PRO A 1 143 ? -5.412 3.194 -18.934 1.00 89.62 143 PRO A O 1
ATOM 1077 N N . ASN A 1 144 ? -3.843 4.730 -19.424 1.00 89.06 144 ASN A N 1
ATOM 1078 C CA . ASN A 1 144 ? -3.030 3.925 -20.328 1.00 89.06 144 ASN A CA 1
ATOM 1079 C C . ASN A 1 144 ? -1.554 4.017 -19.927 1.00 89.06 144 ASN A C 1
ATOM 1081 O O . ASN A 1 144 ? -1.150 4.920 -19.194 1.00 89.06 144 ASN A O 1
ATOM 1085 N N . THR A 1 145 ? -0.726 3.137 -20.488 1.00 86.69 145 THR A N 1
ATOM 1086 C CA . THR A 1 145 ? 0.717 3.065 -20.205 1.00 86.69 145 THR A CA 1
ATOM 1087 C C . THR A 1 145 ? 1.519 4.248 -20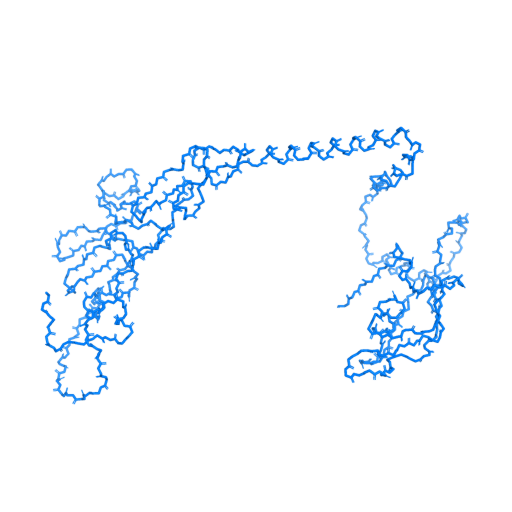.749 1.00 86.69 145 THR A C 1
ATOM 1089 O O . THR A 1 145 ? 2.698 4.367 -20.448 1.00 86.69 145 THR A O 1
ATOM 1092 N N . THR A 1 146 ? 0.919 5.119 -21.560 1.00 86.38 146 THR A N 1
ATOM 1093 C CA . THR A 1 146 ? 1.596 6.255 -22.209 1.00 86.38 146 THR A CA 1
ATOM 1094 C C . THR A 1 146 ? 1.068 7.615 -21.770 1.00 86.38 146 THR A C 1
ATOM 1096 O O . THR A 1 146 ? 1.632 8.643 -22.132 1.00 86.38 146 THR A O 1
ATOM 1099 N N . THR A 1 147 ? -0.011 7.646 -20.988 1.00 88.75 147 THR A N 1
ATOM 1100 C CA . THR A 1 147 ? -0.699 8.881 -20.599 1.00 88.75 147 THR A CA 1
ATOM 1101 C C . THR A 1 147 ? -0.763 8.986 -19.085 1.00 88.75 147 THR A C 1
ATOM 1103 O O . THR A 1 147 ? -1.269 8.073 -18.434 1.00 88.75 147 THR A O 1
ATOM 1106 N N . ARG A 1 148 ? -0.315 10.117 -18.535 1.00 90.50 148 ARG A N 1
ATOM 1107 C CA . ARG A 1 148 ? -0.381 10.433 -17.105 1.00 90.50 148 ARG A CA 1
ATOM 1108 C C . ARG A 1 148 ? -1.166 11.725 -16.913 1.00 90.50 148 ARG A C 1
ATOM 1110 O O . ARG A 1 148 ? -0.807 12.747 -17.490 1.00 90.50 148 ARG A O 1
ATOM 1117 N N . LEU A 1 149 ? -2.225 11.674 -16.112 1.00 92.06 149 LEU A N 1
ATOM 1118 C CA . LEU A 1 149 ? -3.137 12.793 -15.870 1.00 92.06 149 LEU A CA 1
ATOM 1119 C C . LEU A 1 149 ? -3.170 13.131 -14.379 1.00 92.06 149 LEU A C 1
ATOM 1121 O O . LEU A 1 149 ? -3.067 12.239 -13.538 1.00 92.06 149 LEU A O 1
ATOM 1125 N N . GLY A 1 150 ? -3.280 14.418 -14.048 1.00 92.81 150 GLY A N 1
ATOM 1126 C CA . GLY A 1 150 ? -3.379 14.871 -12.658 1.00 92.81 150 GLY A CA 1
ATOM 1127 C C . GLY A 1 150 ? -4.680 14.407 -12.002 1.00 92.81 150 GLY A C 1
ATOM 1128 O O . GLY A 1 150 ? -5.708 14.287 -12.671 1.00 92.81 150 GLY A O 1
ATOM 1129 N N . CYS A 1 151 ? -4.642 14.132 -10.699 1.00 94.19 151 CYS A N 1
ATOM 1130 C CA . CYS A 1 151 ? -5.826 13.710 -9.958 1.00 94.19 151 CYS A CA 1
ATOM 1131 C C . CYS A 1 151 ? -6.825 14.875 -9.813 1.00 94.19 151 CYS A C 1
ATOM 1133 O O . CYS A 1 151 ? -6.454 15.908 -9.246 1.00 94.19 151 CYS A O 1
ATOM 1135 N N . PRO A 1 152 ? -8.074 14.737 -10.298 1.00 94.00 152 PRO A N 1
ATOM 1136 C CA . PRO A 1 152 ? -9.066 15.806 -10.234 1.00 94.00 152 PRO A CA 1
ATOM 1137 C C . PRO A 1 152 ? -9.589 16.017 -8.807 1.00 94.00 152 PRO A C 1
ATOM 1139 O O . PRO A 1 152 ? -9.603 15.088 -7.998 1.00 94.00 152 PRO A O 1
ATOM 1142 N N . ALA A 1 153 ? -10.098 17.219 -8.521 1.00 90.81 153 ALA A N 1
ATOM 1143 C CA . ALA A 1 153 ? -10.732 17.536 -7.241 1.00 90.81 153 ALA A CA 1
ATOM 1144 C C . ALA A 1 153 ? -11.866 16.548 -6.888 1.00 90.81 153 ALA A C 1
ATOM 1146 O O . ALA A 1 153 ? -12.570 16.016 -7.756 1.00 90.81 153 ALA A O 1
ATOM 1147 N N . GLY A 1 154 ? -12.049 16.285 -5.590 1.00 88.50 154 GLY A N 1
ATOM 1148 C CA . GLY A 1 154 ? -13.037 15.319 -5.091 1.00 88.50 154 GLY A CA 1
ATOM 1149 C C . GLY A 1 154 ? -12.654 13.846 -5.292 1.00 88.50 154 GLY A C 1
ATOM 1150 O O . GLY A 1 154 ? -13.446 12.957 -4.960 1.00 88.50 154 GLY A O 1
ATOM 1151 N N . HIS A 1 155 ? -11.455 13.577 -5.812 1.00 93.12 155 HIS A N 1
ATOM 1152 C CA . HIS A 1 155 ? -10.882 12.242 -5.938 1.00 93.12 155 HIS A CA 1
ATOM 1153 C C . HIS A 1 155 ? -9.490 12.200 -5.307 1.00 93.12 155 HIS A C 1
ATOM 1155 O O . HIS A 1 155 ? -8.843 13.230 -5.145 1.00 93.12 155 HIS A O 1
ATOM 1161 N N . PHE A 1 156 ? -9.028 10.999 -4.969 1.00 92.75 156 PHE A N 1
ATOM 1162 C CA . PHE A 1 156 ? -7.655 10.761 -4.543 1.00 92.75 156 PHE A CA 1
ATOM 1163 C C . PHE A 1 156 ? -6.999 9.692 -5.420 1.00 92.75 156 PHE A C 1
ATOM 1165 O O . PHE A 1 156 ? -7.651 8.740 -5.864 1.00 92.75 156 PHE A O 1
ATOM 1172 N N . CYS A 1 157 ? -5.701 9.855 -5.674 1.00 93.81 157 CYS A N 1
ATOM 1173 C CA . CYS A 1 157 ? -4.931 8.987 -6.560 1.00 93.81 157 CYS A CA 1
ATOM 1174 C C . CYS A 1 157 ? -3.648 8.533 -5.862 1.00 93.81 157 CYS A C 1
ATOM 1176 O O . CYS A 1 157 ? -2.714 9.307 -5.644 1.00 93.81 157 CYS A O 1
ATOM 1178 N N . ARG A 1 158 ? -3.608 7.245 -5.516 1.00 91.50 158 ARG A N 1
ATOM 1179 C CA . ARG A 1 158 ? -2.428 6.582 -4.945 1.00 91.50 158 ARG A CA 1
ATOM 1180 C C . ARG A 1 158 ? -1.442 6.191 -6.042 1.00 91.50 158 ARG A C 1
ATOM 1182 O O . ARG A 1 158 ? -1.819 6.113 -7.213 1.00 91.50 158 ARG A O 1
ATOM 1189 N N . GLN A 1 159 ? -0.212 5.858 -5.659 1.00 92.50 159 GLN A N 1
ATOM 1190 C CA . GLN A 1 159 ? 0.781 5.334 -6.594 1.00 92.50 159 GLN A CA 1
ATOM 1191 C C . GLN A 1 159 ? 0.225 4.131 -7.382 1.00 92.50 159 GLN A C 1
ATOM 1193 O O . GLN A 1 159 ? -0.308 3.187 -6.797 1.00 92.50 159 GLN A O 1
ATOM 1198 N N . GLY A 1 160 ? 0.346 4.171 -8.711 1.00 89.56 160 GLY A N 1
ATOM 1199 C CA . GLY A 1 160 ? -0.149 3.125 -9.614 1.00 89.56 160 GLY A CA 1
ATOM 1200 C C . GLY A 1 160 ? -1.651 3.173 -9.932 1.00 89.56 160 GLY A C 1
ATOM 1201 O O . GLY A 1 160 ? -2.185 2.206 -10.475 1.00 89.56 160 GLY A O 1
ATOM 1202 N N . SER A 1 161 ? -2.351 4.266 -9.604 1.00 91.31 161 SER A N 1
ATOM 1203 C CA . SER A 1 161 ? -3.782 4.409 -9.913 1.00 91.31 161 SER A CA 1
ATOM 1204 C C . SER A 1 161 ? -4.028 4.456 -11.423 1.00 91.31 161 SER A C 1
ATOM 1206 O O . SER A 1 161 ? -3.464 5.289 -12.126 1.00 91.31 161 SER A O 1
ATOM 1208 N N . GLN A 1 162 ? -4.913 3.592 -11.924 1.00 92.94 162 GLN A N 1
ATOM 1209 C CA . GLN A 1 162 ? -5.351 3.614 -13.330 1.00 92.94 162 GLN A CA 1
ATOM 1210 C C . GLN A 1 162 ? -6.526 4.573 -13.557 1.00 92.94 162 GLN A C 1
ATOM 1212 O O . GLN A 1 162 ? -6.723 5.092 -14.650 1.00 92.94 162 GLN A O 1
ATOM 1217 N N . GLN A 1 163 ? -7.296 4.833 -12.503 1.00 93.00 163 GLN A N 1
ATOM 1218 C CA . GLN A 1 163 ? -8.459 5.710 -12.508 1.00 93.00 163 GLN A CA 1
ATOM 1219 C C . GLN A 1 163 ? -8.550 6.455 -11.170 1.00 93.00 163 GLN A C 1
ATOM 1221 O O . GLN A 1 163 ? -8.110 5.914 -10.149 1.00 93.00 163 GLN A O 1
ATOM 1226 N N . PRO A 1 164 ? -9.111 7.674 -11.150 1.00 93.12 164 PRO A N 1
ATOM 1227 C CA . PRO A 1 164 ? -9.258 8.447 -9.926 1.00 93.12 164 PRO A CA 1
ATOM 1228 C C . PRO A 1 164 ? -10.320 7.824 -9.011 1.00 93.12 164 PRO A C 1
ATOM 1230 O O . PRO A 1 164 ? -11.396 7.425 -9.463 1.00 93.12 164 PRO A O 1
ATOM 1233 N N . VAL A 1 165 ? -10.040 7.751 -7.707 1.00 92.50 165 VAL A N 1
ATOM 1234 C CA . VAL A 1 165 ? -10.963 7.164 -6.726 1.00 92.50 165 VAL A CA 1
ATOM 1235 C C . VAL A 1 165 ? -11.755 8.271 -6.044 1.00 92.50 165 VAL A C 1
ATOM 1237 O O . VAL A 1 165 ? -11.170 9.168 -5.446 1.00 92.50 165 VAL A O 1
ATOM 1240 N N . LYS A 1 166 ? -13.091 8.211 -6.115 1.00 91.62 166 LYS A N 1
ATOM 1241 C CA . LYS A 1 166 ? -13.969 9.189 -5.453 1.00 91.62 166 LYS A CA 1
ATOM 1242 C C . LYS A 1 166 ? -13.760 9.188 -3.946 1.00 91.62 166 LYS A C 1
ATOM 1244 O O . LYS A 1 166 ? -13.710 8.129 -3.318 1.00 91.62 166 LYS A O 1
ATOM 1249 N N . CYS A 1 167 ? -13.712 10.379 -3.365 1.00 89.19 167 CYS A N 1
ATOM 1250 C CA . CYS A 1 167 ? -13.654 10.525 -1.921 1.00 89.19 167 CYS A CA 1
ATOM 1251 C C . CYS A 1 167 ? -14.995 10.170 -1.277 1.00 89.19 167 CYS A C 1
ATOM 1253 O O . CYS A 1 167 ? -16.066 10.365 -1.856 1.00 89.19 167 CYS A O 1
ATOM 1255 N N . MET A 1 168 ? -14.934 9.602 -0.072 1.00 85.06 168 MET A N 1
ATOM 1256 C CA . MET A 1 168 ? -16.130 9.269 0.695 1.00 85.06 168 MET A CA 1
ATOM 1257 C C . MET A 1 168 ? -16.878 10.560 1.043 1.00 85.06 168 MET A C 1
ATOM 1259 O O . MET A 1 168 ? -16.241 11.576 1.298 1.00 85.06 168 MET A O 1
ATOM 1263 N N . ALA A 1 169 ? -18.212 10.522 1.111 1.00 77.50 169 ALA A N 1
ATOM 1264 C CA . ALA A 1 169 ? -19.053 11.715 1.289 1.00 77.50 169 ALA A CA 1
ATOM 1265 C C . ALA A 1 169 ? -18.719 12.587 2.524 1.00 77.50 169 ALA A C 1
ATOM 1267 O O . ALA A 1 169 ? -19.112 13.745 2.580 1.00 77.50 169 ALA A O 1
ATOM 1268 N N . ILE A 1 170 ? -18.005 12.040 3.513 1.00 74.31 170 ILE A N 1
ATOM 1269 C CA . ILE A 1 170 ? -17.631 12.705 4.775 1.00 74.31 170 ILE A CA 1
ATOM 1270 C C . ILE A 1 170 ? -16.144 13.137 4.773 1.00 74.31 170 ILE A C 1
ATOM 1272 O O . ILE A 1 170 ? -15.650 13.718 5.734 1.00 74.31 170 ILE A O 1
ATOM 1276 N N . SER A 1 171 ? -15.410 12.845 3.697 1.00 81.44 171 SER A N 1
ATOM 1277 C CA . SER A 1 171 ? -14.004 13.213 3.507 1.00 81.44 171 SER A CA 1
ATOM 1278 C C . SER A 1 171 ? -13.854 14.226 2.375 1.00 81.44 171 SER A C 1
ATOM 1280 O O . SER A 1 171 ? -14.538 14.121 1.360 1.00 81.44 171 SER A O 1
ATOM 1282 N N . SER A 1 172 ? -12.943 15.184 2.541 1.00 83.62 172 SER A N 1
ATOM 1283 C CA . SER A 1 172 ? -12.635 16.197 1.524 1.00 83.62 172 SER A CA 1
ATOM 1284 C C . SER A 1 172 ? -11.324 15.866 0.822 1.00 83.62 172 SER A C 1
ATOM 1286 O O . SER A 1 172 ? -10.384 15.431 1.493 1.00 83.62 172 SER A O 1
ATOM 1288 N N . CYS A 1 173 ? -11.271 16.098 -0.493 1.00 87.38 173 CYS A N 1
ATOM 1289 C CA . CYS A 1 173 ? -10.068 15.910 -1.298 1.00 87.38 173 CYS A CA 1
ATOM 1290 C C . CYS A 1 173 ? -9.841 17.059 -2.278 1.00 87.38 173 CYS A C 1
ATOM 1292 O O . CYS A 1 173 ? -10.704 17.331 -3.122 1.00 87.38 173 CYS A O 1
ATOM 1294 N N . GLY A 1 174 ? -8.680 17.708 -2.169 1.00 84.94 174 GLY A N 1
ATOM 1295 C CA . GLY A 1 174 ? -8.181 18.678 -3.144 1.00 84.94 174 GLY A CA 1
ATOM 1296 C C . GLY A 1 174 ? -7.637 18.037 -4.428 1.00 84.94 174 GLY A C 1
ATOM 1297 O O . GLY A 1 174 ? -7.611 16.817 -4.579 1.00 84.94 174 GLY A O 1
ATOM 1298 N N . GLU A 1 175 ? -7.201 18.873 -5.371 1.00 87.81 175 GLU A N 1
ATOM 1299 C CA . GLU A 1 175 ? -6.510 18.413 -6.583 1.00 87.81 175 GLU A CA 1
ATOM 1300 C C . GLU A 1 175 ? -5.146 17.802 -6.235 1.00 87.81 175 GLU A C 1
ATOM 1302 O O . GLU A 1 175 ? -4.405 18.337 -5.411 1.00 87.81 175 GLU A O 1
ATOM 1307 N N . GLY A 1 176 ? -4.810 16.671 -6.861 1.00 86.50 176 GLY A N 1
ATOM 1308 C CA . GLY A 1 176 ? -3.537 15.980 -6.628 1.00 86.50 176 GLY A CA 1
ATOM 1309 C C . GLY A 1 176 ? -3.406 15.267 -5.273 1.00 86.50 176 GLY A C 1
ATOM 1310 O O . GLY A 1 176 ? -2.311 14.818 -4.941 1.00 86.50 176 GLY A O 1
ATOM 1311 N N . GLU A 1 177 ? -4.480 15.128 -4.487 1.00 87.50 177 GLU A N 1
ATOM 1312 C CA . GLU A 1 177 ? -4.402 14.436 -3.196 1.00 87.50 177 GLU A CA 1
ATOM 1313 C C . GLU A 1 177 ? -4.194 12.917 -3.332 1.00 87.50 177 GLU A C 1
ATOM 1315 O O . GLU A 1 177 ? -4.802 12.227 -4.155 1.00 87.50 177 GLU A O 1
ATOM 1320 N N . VAL A 1 178 ? -3.341 12.374 -2.461 1.00 90.31 178 VAL A N 1
ATOM 1321 C CA . VAL A 1 178 ? -2.976 10.945 -2.434 1.00 90.31 178 VAL A CA 1
ATOM 1322 C C . VAL A 1 178 ? -3.922 10.133 -1.543 1.00 90.31 178 VAL A C 1
ATOM 1324 O O . VAL A 1 178 ? -4.144 8.937 -1.759 1.00 90.31 178 VAL A O 1
ATOM 1327 N N . SER A 1 179 ? -4.515 10.775 -0.538 1.00 87.12 179 SER A N 1
ATOM 1328 C CA . SER A 1 179 ? -5.412 10.147 0.429 1.00 87.12 179 SER A CA 1
ATOM 1329 C C . SER A 1 179 ? -6.470 11.128 0.927 1.00 87.12 179 SER A C 1
ATOM 1331 O O . SER A 1 179 ? -6.147 12.299 1.081 1.00 87.12 179 SER A O 1
ATOM 1333 N N . PRO A 1 180 ? -7.681 10.653 1.263 1.00 85.25 180 PRO A N 1
ATOM 1334 C CA . PRO A 1 180 ? -8.750 11.511 1.755 1.00 85.25 180 PRO A CA 1
ATOM 1335 C C . PRO A 1 180 ? -8.432 12.127 3.122 1.00 85.25 180 PRO A C 1
ATOM 1337 O O . PRO A 1 180 ? -7.968 11.431 4.028 1.00 85.25 180 PRO A O 1
ATOM 1340 N N . ASN A 1 181 ? -8.779 13.401 3.314 1.00 79.56 181 ASN A N 1
ATOM 1341 C CA . ASN A 1 181 ? -8.669 14.054 4.618 1.00 79.56 181 ASN A CA 1
ATOM 1342 C C . ASN A 1 181 ? -9.741 13.525 5.587 1.00 79.56 181 ASN A C 1
ATOM 1344 O O . ASN A 1 181 ? -10.926 13.846 5.470 1.00 79.56 181 ASN A O 1
ATOM 1348 N N . THR A 1 182 ? -9.328 12.731 6.580 1.00 78.38 182 THR A N 1
ATOM 1349 C CA . THR A 1 182 ? -10.225 12.103 7.574 1.00 78.38 182 THR A CA 1
ATOM 1350 C C . THR A 1 182 ? -10.280 12.830 8.920 1.00 78.38 182 THR A C 1
ATOM 1352 O O . THR A 1 182 ? -10.929 12.343 9.849 1.00 78.38 182 THR A O 1
ATOM 1355 N N . LEU A 1 183 ? -9.626 13.991 9.054 1.00 74.00 183 LEU A N 1
ATOM 1356 C CA . LEU A 1 183 ? -9.539 14.733 10.319 1.00 74.00 183 LEU A CA 1
ATOM 1357 C C . LEU A 1 183 ? -10.931 15.041 10.901 1.00 74.00 183 LEU A C 1
ATOM 1359 O O . LEU A 1 183 ? -11.193 14.775 12.074 1.00 74.00 183 LEU A O 1
ATOM 1363 N N . TYR A 1 184 ? -11.851 15.521 10.063 1.00 76.31 184 TYR A N 1
ATOM 1364 C CA . TYR A 1 184 ? -13.220 15.844 10.473 1.00 76.31 184 TYR A CA 1
ATOM 1365 C C . TYR A 1 184 ? -14.029 14.606 10.866 1.00 76.31 184 TYR A C 1
ATOM 1367 O O . TYR A 1 184 ? -14.783 14.653 11.833 1.00 76.31 184 TYR A O 1
ATOM 1375 N N . VAL A 1 185 ? -13.826 13.477 10.184 1.00 79.50 185 VAL A N 1
ATOM 1376 C CA . VAL A 1 185 ? -14.505 12.211 10.498 1.00 79.50 185 VAL A CA 1
ATOM 1377 C C . VAL A 1 185 ? -14.137 11.742 11.906 1.00 79.50 185 VAL A C 1
ATOM 1379 O O . VAL A 1 185 ? -15.015 11.394 12.694 1.00 79.50 185 VAL A O 1
ATOM 1382 N N . GLY A 1 186 ? -12.848 11.798 12.257 1.00 81.06 186 GLY A N 1
ATOM 1383 C CA . GLY A 1 186 ? -12.379 11.450 13.599 1.00 81.06 186 GLY A CA 1
ATOM 1384 C C . GLY A 1 186 ? -12.958 12.361 14.684 1.00 81.06 186 GLY A C 1
ATOM 1385 O O . GLY A 1 186 ? -13.345 11.880 15.750 1.00 81.06 186 GLY A O 1
ATOM 1386 N N . LEU A 1 187 ? -13.071 13.664 14.411 1.00 85.44 187 LEU A N 1
ATOM 1387 C CA . LEU A 1 187 ? -13.679 14.626 15.336 1.00 85.44 187 LEU A CA 1
ATOM 1388 C C . LEU A 1 187 ? -15.184 14.392 15.514 1.00 85.44 187 LEU A C 1
ATOM 1390 O O . LEU A 1 187 ? -15.664 14.411 16.646 1.00 85.44 187 LEU A O 1
ATOM 1394 N N . ILE A 1 188 ? -15.917 14.112 14.433 1.00 85.56 188 ILE A N 1
ATOM 1395 C CA . ILE A 1 188 ? -17.357 13.817 14.478 1.00 85.56 188 ILE A CA 1
ATOM 1396 C C . ILE A 1 188 ? -17.612 12.537 15.278 1.00 85.56 188 ILE A C 1
ATOM 1398 O O . ILE A 1 188 ? -18.438 12.544 16.185 1.00 85.56 188 ILE A O 1
ATOM 1402 N N . ILE A 1 189 ? -16.864 11.460 15.014 1.00 87.38 189 ILE A N 1
ATOM 1403 C CA . ILE A 1 189 ? -17.017 10.191 15.743 1.00 87.38 189 ILE A CA 1
ATOM 1404 C C . ILE A 1 189 ? -16.737 10.388 17.237 1.00 87.38 189 ILE A C 1
ATOM 1406 O O . ILE A 1 189 ? -17.533 9.957 18.071 1.00 87.38 189 ILE A O 1
ATOM 1410 N N . ASN A 1 190 ? -15.650 11.080 17.592 1.00 88.12 190 ASN A N 1
ATOM 1411 C CA . ASN A 1 190 ? -15.341 11.366 18.995 1.00 88.12 190 ASN A CA 1
ATOM 1412 C C . ASN A 1 190 ? -16.406 12.252 19.654 1.00 88.12 190 ASN A C 1
ATOM 1414 O O . ASN A 1 190 ? -16.790 11.992 20.792 1.00 88.12 190 ASN A O 1
ATOM 1418 N N . SER A 1 191 ? -16.921 13.257 18.941 1.00 90.88 191 SER A N 1
ATOM 1419 C CA . SER A 1 191 ? -18.007 14.113 19.425 1.00 90.88 191 SER A CA 1
ATOM 1420 C C . SER A 1 191 ? -19.292 13.314 19.670 1.00 90.88 191 SER A C 1
ATOM 1422 O O . SER A 1 191 ? -19.895 13.445 20.734 1.00 90.88 191 SER A O 1
ATOM 1424 N N . CYS A 1 192 ? -19.669 12.413 18.757 1.00 92.81 192 CYS A N 1
ATOM 1425 C CA . CYS A 1 192 ? -20.821 11.526 18.925 1.00 92.81 192 CYS A CA 1
ATOM 1426 C C . CYS A 1 192 ? -20.647 10.555 20.101 1.00 92.81 192 CYS A C 1
ATOM 1428 O O . CYS A 1 192 ? -21.582 10.373 20.879 1.00 92.81 192 CYS A O 1
ATOM 1430 N N . LEU A 1 193 ? -19.461 9.959 20.270 1.00 93.38 193 LEU A N 1
ATOM 1431 C CA . LEU A 1 193 ? -19.167 9.063 21.395 1.00 93.38 193 LEU A CA 1
ATOM 1432 C C . LEU A 1 193 ? -19.209 9.801 22.738 1.00 93.38 193 LEU A C 1
ATOM 1434 O O . LEU A 1 193 ? -19.791 9.295 23.698 1.00 93.38 193 LEU A O 1
ATOM 1438 N N . LEU A 1 194 ? -18.646 11.011 22.799 1.00 93.38 194 LEU A N 1
ATOM 1439 C CA . LEU A 1 194 ? -18.726 11.872 23.978 1.00 93.38 194 LEU A CA 1
ATOM 1440 C C . LEU A 1 194 ? -20.175 12.274 24.271 1.00 93.38 194 LEU A C 1
ATOM 1442 O O . LEU A 1 194 ? -20.610 12.169 25.414 1.00 93.38 194 LEU A O 1
ATOM 1446 N N . GLY A 1 195 ? -20.946 12.668 23.255 1.00 94.50 195 GLY A N 1
ATOM 1447 C CA . GLY A 1 195 ? -22.363 13.008 23.397 1.00 94.50 195 GLY A CA 1
ATOM 1448 C C . GLY A 1 195 ? -23.201 11.838 23.914 1.00 94.50 195 GLY A C 1
ATOM 1449 O O . GLY A 1 195 ? -23.969 12.000 24.860 1.00 94.50 195 GLY A O 1
ATOM 1450 N N . ALA A 1 196 ? -23.002 10.637 23.366 1.00 92.00 196 ALA A N 1
ATOM 1451 C CA . ALA A 1 196 ? -23.653 9.419 23.843 1.00 92.00 196 ALA A CA 1
ATOM 1452 C C . ALA A 1 196 ? -23.262 9.095 25.292 1.00 92.00 196 ALA A C 1
ATOM 1454 O O . ALA A 1 196 ? -24.125 8.765 26.104 1.00 92.00 196 ALA A O 1
ATOM 1455 N N . PHE A 1 197 ? -21.984 9.248 25.647 1.00 89.88 197 PHE A N 1
ATOM 1456 C CA . PHE A 1 197 ? -21.520 9.078 27.021 1.00 89.88 197 PHE A CA 1
ATOM 1457 C C . PHE A 1 197 ? -22.195 10.075 27.971 1.00 89.88 197 PHE A C 1
ATOM 1459 O O . PHE A 1 197 ? -22.714 9.665 29.005 1.00 89.88 197 PHE A O 1
ATOM 1466 N N . PHE A 1 198 ? -22.282 11.356 27.604 1.00 88.94 198 PHE A N 1
ATOM 1467 C CA . PHE A 1 198 ? -22.999 12.363 28.391 1.00 88.94 198 PHE A CA 1
ATOM 1468 C C . PHE A 1 198 ? -24.493 12.052 28.524 1.00 88.94 198 PHE A C 1
ATOM 1470 O O . PHE A 1 198 ? -25.031 12.178 29.621 1.00 88.94 198 PHE A O 1
ATOM 1477 N N . LEU A 1 199 ? -25.159 11.593 27.461 1.00 88.56 199 LEU A N 1
ATOM 1478 C CA . LEU A 1 199 ? -26.559 11.159 27.524 1.00 88.56 199 LEU A CA 1
ATOM 1479 C C . LEU A 1 199 ? -26.748 9.964 28.461 1.00 88.56 199 LEU A C 1
ATOM 1481 O O . LEU A 1 199 ? -27.705 9.942 29.231 1.00 88.56 199 LEU A O 1
ATOM 1485 N N . VAL A 1 200 ? -25.817 9.007 28.456 1.00 85.94 200 VAL A N 1
ATOM 1486 C CA . VAL A 1 200 ? -25.797 7.898 29.417 1.00 85.94 200 VAL A CA 1
ATOM 1487 C C . VAL A 1 200 ? -25.609 8.430 30.839 1.00 85.94 200 VAL A C 1
ATOM 1489 O O . VAL A 1 200 ? -26.378 8.063 31.725 1.00 85.94 200 VAL A O 1
ATOM 1492 N N . LEU A 1 201 ? -24.659 9.341 31.073 1.00 81.88 201 LEU A N 1
ATOM 1493 C CA . LEU A 1 201 ? -24.481 9.955 32.391 1.00 81.88 201 LEU A CA 1
ATOM 1494 C C . LEU A 1 201 ? -25.740 10.705 32.842 1.00 81.88 201 LEU A C 1
ATOM 1496 O O . LEU A 1 201 ? -26.115 10.560 33.997 1.00 81.88 201 LEU A O 1
ATOM 1500 N N . LEU A 1 202 ? -26.423 11.446 31.964 1.00 82.00 202 LEU A N 1
ATOM 1501 C CA . LEU A 1 202 ? -27.673 12.146 32.289 1.00 82.00 202 LEU A CA 1
ATOM 1502 C C . LEU A 1 202 ? -28.827 11.173 32.5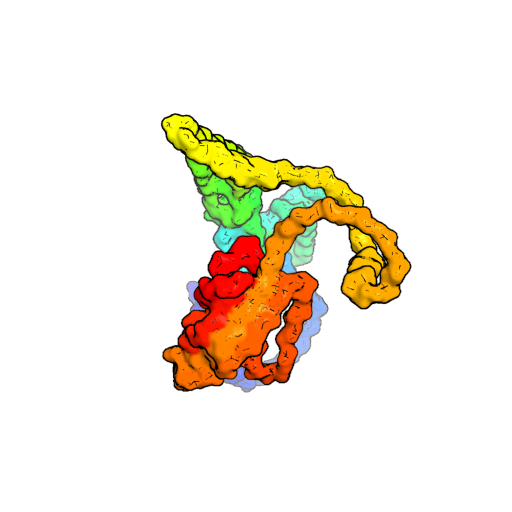71 1.00 82.00 202 LEU A C 1
ATOM 1504 O O . LEU A 1 202 ? -29.558 11.358 33.544 1.00 82.00 202 LEU A O 1
ATOM 1508 N N . TYR A 1 203 ? -28.946 10.103 31.780 1.00 81.50 203 TYR A N 1
ATOM 1509 C CA . TYR A 1 203 ? -29.914 9.028 32.000 1.00 81.50 203 TYR A CA 1
ATOM 1510 C C . TYR A 1 203 ? -29.713 8.354 33.367 1.00 81.50 203 TYR A C 1
ATOM 1512 O O . TYR A 1 203 ? -30.675 8.133 34.103 1.00 81.50 203 TYR A O 1
ATOM 1520 N N . PHE A 1 204 ? -28.462 8.086 33.753 1.00 68.06 204 PHE A N 1
ATOM 1521 C CA . PHE A 1 204 ? -28.127 7.503 35.055 1.00 68.06 204 PHE A CA 1
ATOM 1522 C C . PHE A 1 204 ? -28.122 8.517 36.210 1.00 68.06 204 PHE A C 1
ATOM 1524 O O . PHE A 1 204 ? -28.358 8.129 37.354 1.00 68.06 204 PHE A O 1
ATOM 1531 N N . ASN A 1 205 ? -27.906 9.810 35.950 1.00 65.62 205 ASN A N 1
ATOM 1532 C CA . ASN A 1 205 ? -27.981 10.864 36.966 1.00 65.62 205 ASN A CA 1
ATOM 1533 C C . ASN A 1 205 ? -29.413 11.020 37.502 1.00 65.62 205 ASN A C 1
ATOM 1535 O O . ASN A 1 205 ? -29.609 11.272 38.687 1.00 65.62 205 ASN A O 1
ATOM 1539 N N . ASN A 1 206 ? -30.420 10.739 36.668 1.00 60.22 206 ASN A N 1
ATOM 1540 C CA . ASN A 1 206 ? -31.817 10.672 37.102 1.00 60.22 206 ASN A CA 1
ATOM 1541 C C . ASN A 1 206 ? -32.149 9.403 37.920 1.00 60.22 206 ASN A C 1
ATOM 1543 O O . ASN A 1 206 ? -33.290 9.179 38.319 1.00 60.22 206 ASN A O 1
ATOM 1547 N N . ARG A 1 207 ? -31.160 8.539 38.187 1.00 59.50 207 ARG A N 1
ATOM 1548 C CA . ARG A 1 207 ? -31.346 7.288 38.923 1.00 59.50 207 ARG A CA 1
ATOM 1549 C C . ARG A 1 207 ? -30.138 6.977 39.807 1.00 59.50 207 ARG A C 1
ATOM 1551 O O . ARG A 1 207 ? -29.394 6.065 39.494 1.00 59.50 207 ARG A O 1
ATOM 1558 N N . ARG A 1 208 ? -29.963 7.745 40.897 1.00 55.25 208 ARG A N 1
ATOM 1559 C CA . ARG A 1 208 ? -29.245 7.511 42.192 1.00 55.25 208 ARG A CA 1
ATOM 1560 C C . ARG A 1 208 ? -27.981 6.607 42.283 1.00 55.25 208 ARG A C 1
ATOM 1562 O O . ARG A 1 208 ? -27.488 6.410 43.387 1.00 55.25 208 ARG A O 1
ATOM 1569 N N . SER A 1 209 ? -27.402 6.099 41.197 1.00 53.88 209 SER A N 1
ATOM 1570 C CA . SER A 1 209 ? -26.326 5.087 41.177 1.00 53.88 209 SER A CA 1
ATOM 1571 C C . SER A 1 209 ? -24.960 5.637 40.735 1.00 53.88 209 SER A C 1
ATOM 1573 O O . SER A 1 209 ? -23.975 4.902 40.708 1.00 53.88 209 SER A O 1
ATOM 1575 N N . PHE A 1 210 ? -24.873 6.934 40.425 1.00 53.25 210 PHE A N 1
ATOM 1576 C CA . PHE A 1 210 ? -23.678 7.595 39.880 1.00 53.25 210 PHE A CA 1
ATOM 1577 C C . PHE A 1 210 ? -22.470 7.602 40.836 1.00 53.25 210 PHE A C 1
ATOM 1579 O O . PHE A 1 210 ? -21.325 7.492 40.399 1.00 53.25 210 PHE A O 1
ATOM 1586 N N . HIS A 1 211 ? -22.718 7.661 42.148 1.00 53.88 211 HIS A N 1
ATOM 1587 C CA . HIS A 1 211 ? -21.662 7.776 43.159 1.00 53.88 211 HIS A CA 1
ATOM 1588 C C . HIS A 1 211 ? -20.700 6.579 43.179 1.00 53.88 211 HIS A C 1
ATOM 1590 O O . HIS A 1 211 ? -19.535 6.737 43.522 1.00 53.88 211 HIS A O 1
ATOM 1596 N N . PHE A 1 212 ? -21.163 5.391 42.777 1.00 55.28 212 PHE A N 1
ATOM 1597 C CA . PHE A 1 212 ? -20.358 4.170 42.826 1.00 55.28 212 PHE A CA 1
ATOM 1598 C C . PHE A 1 212 ? -19.360 4.064 41.661 1.00 55.28 212 PHE A C 1
ATOM 1600 O O . PHE A 1 212 ? -18.220 3.644 41.845 1.00 55.28 212 PHE A O 1
ATOM 1607 N N . TYR A 1 213 ? -19.761 4.474 40.454 1.00 53.88 213 TYR A N 1
ATOM 1608 C CA . TYR A 1 213 ? -18.914 4.351 39.261 1.00 53.88 213 TYR A CA 1
ATOM 1609 C C . TYR A 1 213 ? -17.926 5.519 39.122 1.00 53.88 213 TYR A C 1
ATOM 1611 O O . TYR A 1 213 ? -16.799 5.339 38.653 1.00 53.88 213 TYR A O 1
ATOM 1619 N N . PHE A 1 214 ? -18.319 6.711 39.582 1.00 57.53 214 PHE A N 1
ATOM 1620 C CA . PHE A 1 214 ? -17.472 7.905 39.558 1.00 57.53 214 PHE A CA 1
ATOM 1621 C C . PHE A 1 214 ? -16.245 7.763 40.474 1.00 57.53 214 PHE A C 1
ATOM 1623 O O . PHE A 1 214 ? -15.145 8.176 40.104 1.00 57.53 214 PHE A O 1
ATOM 1630 N N . ASP A 1 215 ? -16.403 7.088 41.616 1.00 55.72 215 ASP A N 1
ATOM 1631 C CA . ASP A 1 215 ? -15.319 6.821 42.568 1.00 55.72 215 ASP A CA 1
ATOM 1632 C C . ASP A 1 215 ? -14.263 5.853 42.001 1.00 55.72 215 ASP A C 1
ATOM 1634 O O . ASP A 1 215 ? -13.061 6.006 42.235 1.00 55.72 215 ASP A O 1
ATOM 1638 N N . LEU A 1 216 ? -14.688 4.893 41.171 1.00 56.88 216 LEU A N 1
ATOM 1639 C CA . LEU A 1 216 ? -13.788 3.954 40.493 1.00 56.88 216 LEU A CA 1
ATOM 1640 C C . LEU A 1 216 ? -13.025 4.609 39.334 1.00 56.88 216 LEU A C 1
ATOM 1642 O O . LEU A 1 216 ? -11.841 4.327 39.140 1.00 56.88 216 LEU A O 1
ATOM 1646 N N . TYR A 1 217 ? -13.668 5.513 38.591 1.00 56.66 217 TYR A N 1
ATOM 1647 C CA . TYR A 1 217 ? -13.025 6.247 37.499 1.00 56.66 217 TYR A CA 1
ATOM 1648 C C . TYR A 1 217 ? -12.004 7.275 38.021 1.00 56.66 217 TYR A C 1
ATOM 1650 O O . TYR A 1 217 ? -10.867 7.324 37.545 1.00 56.66 217 TYR A O 1
ATOM 1658 N N . PHE A 1 218 ? -12.345 8.040 39.067 1.00 55.78 218 PHE A N 1
ATOM 1659 C CA . PHE A 1 218 ? -11.432 9.041 39.634 1.00 55.78 218 PHE A CA 1
ATOM 1660 C C . PHE A 1 218 ? -10.262 8.445 40.429 1.00 55.78 218 PHE A C 1
ATOM 1662 O O . PHE A 1 218 ? -9.188 9.054 40.447 1.00 55.78 218 PHE A O 1
ATOM 1669 N N . ARG A 1 219 ? -10.399 7.241 41.010 1.00 53.75 219 ARG A N 1
ATOM 1670 C CA . ARG A 1 219 ? -9.272 6.508 41.626 1.00 53.75 219 ARG A CA 1
ATOM 1671 C C . ARG A 1 219 ? -8.162 6.156 40.632 1.00 53.75 219 ARG A C 1
ATOM 1673 O O . ARG A 1 219 ? -7.017 6.004 41.043 1.00 53.75 219 ARG A O 1
ATOM 1680 N N . ARG A 1 220 ? -8.472 6.070 39.333 1.00 47.47 220 ARG A N 1
ATOM 1681 C CA . ARG A 1 220 ? -7.481 5.802 38.279 1.00 47.47 220 ARG A CA 1
ATOM 1682 C C . ARG A 1 220 ? -6.795 7.067 37.754 1.00 47.47 220 ARG A C 1
ATOM 1684 O O . ARG A 1 220 ? -5.676 6.978 37.262 1.00 47.47 220 ARG A O 1
ATOM 1691 N N . ILE A 1 221 ? -7.439 8.232 37.875 1.00 51.75 221 ILE A N 1
ATOM 1692 C CA . ILE A 1 221 ? -6.919 9.520 37.374 1.00 51.75 221 ILE A CA 1
ATOM 1693 C C . ILE A 1 221 ? -6.170 10.299 38.463 1.00 51.75 221 ILE A C 1
ATOM 1695 O O . ILE A 1 221 ? -5.174 10.955 38.165 1.00 51.75 221 ILE A O 1
ATOM 1699 N N . ARG A 1 222 ? -6.545 10.167 39.743 1.00 44.38 222 ARG A N 1
ATOM 1700 C CA . ARG A 1 222 ? -5.713 10.633 40.868 1.00 44.38 222 ARG A CA 1
ATOM 1701 C C . ARG A 1 222 ? -4.612 9.619 41.182 1.00 44.38 222 ARG A C 1
ATOM 1703 O O . ARG A 1 222 ? -4.483 9.149 42.307 1.00 44.38 222 ARG A O 1
ATOM 1710 N N . GLY A 1 223 ? -3.787 9.318 40.182 1.00 44.47 223 GLY A N 1
ATOM 1711 C CA . GLY A 1 223 ? -2.411 8.929 40.442 1.00 44.47 223 GLY A CA 1
ATOM 1712 C C . GLY A 1 223 ? -1.728 10.116 41.111 1.00 44.47 223 GLY A C 1
ATOM 1713 O O . GLY A 1 223 ? -1.361 11.088 40.450 1.00 44.47 223 GLY A O 1
ATOM 1714 N N . THR A 1 224 ? -1.599 10.076 42.434 1.00 39.25 224 THR A N 1
ATOM 1715 C CA . THR A 1 224 ? -0.681 10.960 43.139 1.00 39.25 224 THR A CA 1
ATOM 1716 C C . THR A 1 224 ? 0.709 10.719 42.566 1.00 39.25 224 THR A C 1
ATOM 1718 O O . THR A 1 224 ? 1.335 9.680 42.762 1.00 39.25 224 THR A O 1
ATOM 1721 N N . ARG A 1 225 ? 1.188 11.713 41.817 1.00 43.75 225 ARG A N 1
ATOM 1722 C CA . ARG A 1 225 ? 2.602 11.902 41.526 1.00 43.75 225 ARG A CA 1
ATOM 1723 C C . ARG A 1 225 ? 3.370 11.830 42.852 1.00 43.75 225 ARG A C 1
ATOM 1725 O O . ARG A 1 225 ? 3.305 12.766 43.643 1.00 43.75 225 ARG A O 1
ATOM 1732 N N . LYS A 1 226 ? 4.160 10.777 43.059 1.00 35.28 226 LYS A N 1
ATOM 1733 C CA . LYS A 1 226 ? 5.499 10.952 43.626 1.00 35.28 226 LYS A CA 1
ATOM 1734 C C . LYS A 1 226 ? 6.519 10.484 42.601 1.00 35.28 226 LYS A C 1
ATOM 1736 O O . LYS A 1 226 ? 6.510 9.360 42.114 1.00 35.28 226 LYS A O 1
ATOM 1741 N N . LEU A 1 227 ? 7.304 11.478 42.227 1.00 37.59 227 LEU A N 1
ATOM 1742 C CA . LEU A 1 227 ? 8.403 11.515 41.293 1.00 37.59 227 LEU A CA 1
ATOM 1743 C C . LEU A 1 227 ? 9.432 10.414 41.600 1.00 37.59 227 LEU A C 1
ATOM 1745 O O . LEU A 1 227 ? 9.837 10.255 42.746 1.00 37.59 227 LEU A O 1
ATOM 1749 N N . SER A 1 228 ? 9.840 9.700 40.550 1.00 43.06 228 SER A N 1
ATOM 1750 C CA . SER A 1 228 ? 11.180 9.147 40.321 1.00 43.0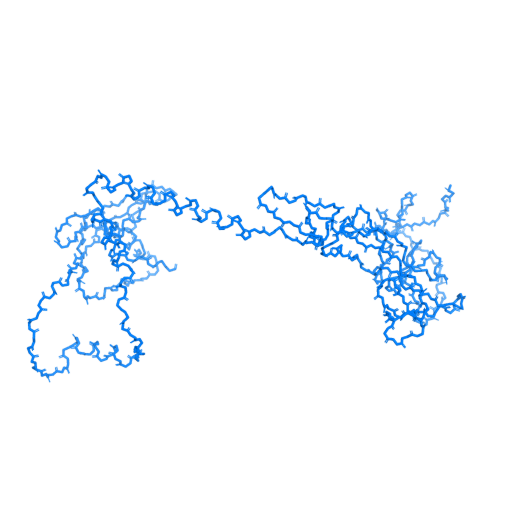6 228 SER A CA 1
ATOM 1751 C C . SER A 1 228 ? 12.136 9.150 41.524 1.00 43.06 228 SER A C 1
ATOM 1753 O O . SER A 1 228 ? 12.805 10.151 41.785 1.00 43.06 228 SER A O 1
ATOM 1755 N N . GLN A 1 229 ? 12.345 7.985 42.132 1.00 37.12 229 GLN A N 1
ATOM 1756 C CA . GLN A 1 229 ? 13.653 7.655 42.687 1.00 37.12 229 GLN A CA 1
ATOM 1757 C C . GLN A 1 229 ? 14.107 6.344 42.048 1.00 37.12 229 GLN A C 1
ATOM 1759 O O . GLN A 1 229 ? 13.405 5.337 42.104 1.00 37.12 229 GLN A O 1
ATOM 1764 N N . ARG A 1 230 ? 15.255 6.392 41.358 1.00 36.88 230 ARG A N 1
ATOM 1765 C CA . ARG A 1 230 ? 15.966 5.211 40.861 1.00 36.88 230 ARG A CA 1
ATOM 1766 C C . ARG A 1 230 ? 16.094 4.225 42.019 1.00 36.88 230 ARG A C 1
ATOM 1768 O O . ARG A 1 230 ? 16.870 4.479 42.933 1.00 36.88 230 ARG A O 1
ATOM 1775 N N . TYR A 1 231 ? 15.376 3.111 41.965 1.00 40.34 231 TYR A N 1
ATOM 1776 C CA . TYR A 1 231 ? 15.662 1.995 42.852 1.00 40.34 231 TYR A CA 1
ATOM 1777 C C . TYR A 1 231 ? 16.976 1.377 42.385 1.00 40.34 231 TYR A C 1
ATOM 1779 O O . TYR A 1 231 ? 17.036 0.669 41.380 1.00 40.34 231 TYR A O 1
ATOM 1787 N N . ASN A 1 232 ? 18.054 1.718 43.085 1.00 41.62 232 ASN A N 1
ATOM 1788 C CA . ASN A 1 232 ? 19.311 1.010 42.950 1.00 41.62 232 ASN A CA 1
ATOM 1789 C C . ASN A 1 232 ? 19.100 -0.392 43.525 1.00 41.62 232 ASN A C 1
ATOM 1791 O O . ASN A 1 232 ? 18.566 -0.546 44.620 1.00 41.62 232 ASN A O 1
ATOM 1795 N N . LEU A 1 233 ? 19.564 -1.420 42.815 1.00 45.12 233 LEU A N 1
ATOM 1796 C CA . LEU A 1 233 ? 19.492 -2.828 43.233 1.00 45.12 233 LEU A CA 1
ATOM 1797 C C . LEU A 1 233 ? 20.061 -3.066 44.654 1.00 45.12 233 LEU A C 1
ATOM 1799 O O . LEU A 1 233 ? 19.696 -4.028 45.328 1.00 45.12 233 LEU A O 1
ATOM 1803 N N . LYS A 1 234 ? 20.901 -2.140 45.141 1.00 42.84 234 LYS A N 1
ATOM 1804 C CA . LYS A 1 234 ? 21.420 -2.097 46.514 1.00 42.84 234 LYS A CA 1
ATOM 1805 C C . LYS A 1 234 ? 20.329 -1.928 47.587 1.00 42.84 234 LYS A C 1
ATOM 1807 O O . LYS A 1 234 ? 20.484 -2.489 48.669 1.00 42.84 234 LYS A O 1
ATOM 1812 N N . ASP A 1 235 ? 19.220 -1.249 47.293 1.00 49.06 235 ASP A N 1
ATOM 1813 C CA . ASP A 1 235 ? 18.134 -1.011 48.261 1.00 49.06 235 ASP A CA 1
ATOM 1814 C C . ASP A 1 235 ? 17.204 -2.227 48.393 1.00 49.06 235 ASP A C 1
ATOM 1816 O O . ASP A 1 235 ? 16.732 -2.541 49.486 1.00 49.06 235 ASP A O 1
ATOM 1820 N N . GLY A 1 236 ? 17.021 -2.986 47.305 1.00 50.44 236 GLY A N 1
ATOM 1821 C CA . GLY A 1 236 ? 16.297 -4.262 47.327 1.00 50.44 236 GLY A CA 1
ATOM 1822 C C . GLY A 1 236 ? 17.028 -5.337 48.136 1.00 50.44 236 GLY A C 1
ATOM 1823 O O . GLY A 1 236 ? 16.405 -6.075 48.898 1.00 50.44 236 GLY A O 1
ATOM 1824 N N . PHE A 1 237 ? 18.361 -5.369 48.042 1.00 50.16 237 PHE A N 1
ATOM 1825 C CA . PHE A 1 237 ? 19.197 -6.274 48.836 1.00 50.16 237 PHE A CA 1
ATOM 1826 C C . PHE A 1 237 ? 19.166 -5.930 50.331 1.00 50.16 237 PHE A C 1
ATOM 1828 O O . PHE A 1 237 ? 19.105 -6.821 51.177 1.00 50.16 237 PHE A O 1
ATOM 1835 N N . ARG A 1 238 ? 19.130 -4.635 50.671 1.00 47.50 238 ARG A N 1
ATOM 1836 C CA . ARG A 1 238 ? 19.019 -4.171 52.061 1.00 47.50 238 ARG A CA 1
ATOM 1837 C C . ARG A 1 238 ? 17.677 -4.538 52.697 1.00 47.50 238 ARG A C 1
ATOM 1839 O O . ARG A 1 238 ? 17.654 -4.978 53.844 1.00 47.50 238 ARG A O 1
ATOM 1846 N N . LEU A 1 239 ? 16.578 -4.426 51.945 1.00 45.69 239 LEU A N 1
ATOM 1847 C CA . LEU A 1 239 ? 15.243 -4.817 52.415 1.00 45.69 239 LEU A CA 1
ATOM 1848 C C . LEU A 1 239 ? 15.103 -6.337 52.611 1.00 45.69 239 LEU A C 1
ATOM 1850 O O . LEU A 1 239 ? 14.399 -6.778 53.518 1.00 45.69 239 LEU A O 1
ATOM 1854 N N . ALA A 1 240 ? 15.777 -7.135 51.778 1.00 49.47 240 ALA A N 1
ATOM 1855 C CA . ALA A 1 240 ? 15.802 -8.589 51.914 1.00 49.47 240 ALA A CA 1
ATOM 1856 C C . ALA A 1 240 ? 16.615 -9.040 53.142 1.00 49.47 240 ALA A C 1
ATOM 1858 O O . ALA A 1 240 ? 16.158 -9.904 53.884 1.00 49.47 240 ALA A O 1
ATOM 1859 N N . ILE A 1 241 ? 17.766 -8.410 53.413 1.00 54.00 241 ILE A N 1
ATOM 1860 C CA . ILE A 1 241 ? 18.590 -8.703 54.601 1.00 54.00 241 ILE A CA 1
ATOM 1861 C C . ILE A 1 241 ? 17.893 -8.262 55.897 1.00 54.00 241 ILE A C 1
ATOM 1863 O O . ILE A 1 241 ? 17.927 -8.993 56.884 1.00 54.00 241 ILE A O 1
ATOM 1867 N N . SER A 1 242 ? 17.185 -7.127 55.881 1.00 49.97 242 SER A N 1
ATOM 1868 C CA . SER A 1 242 ? 16.357 -6.680 57.012 1.00 49.97 242 SER A CA 1
ATOM 1869 C C . SER A 1 242 ? 15.238 -7.678 57.349 1.00 49.97 242 SER A C 1
ATOM 1871 O O . SER A 1 242 ? 14.980 -7.930 58.523 1.00 49.97 242 SER A O 1
ATOM 1873 N N . ARG A 1 243 ? 14.615 -8.310 56.344 1.00 50.00 243 ARG A N 1
ATOM 1874 C CA . ARG A 1 243 ? 13.576 -9.338 56.557 1.00 50.00 243 ARG A CA 1
ATOM 1875 C C . ARG A 1 243 ? 14.105 -10.716 56.951 1.00 50.00 243 ARG A C 1
ATOM 1877 O O . ARG A 1 243 ? 13.328 -11.516 57.456 1.00 50.00 243 ARG A O 1
ATOM 1884 N N . LEU A 1 244 ? 15.393 -10.989 56.749 1.00 49.62 244 LEU A N 1
ATOM 1885 C CA . LEU A 1 244 ? 16.050 -12.224 57.195 1.00 49.62 244 LEU A CA 1
ATOM 1886 C C . LEU A 1 244 ? 16.537 -12.151 58.657 1.00 49.62 244 LEU A C 1
ATOM 1888 O O . LEU A 1 244 ? 17.152 -13.097 59.136 1.00 49.62 244 LEU A O 1
ATOM 1892 N N . GLY A 1 245 ? 16.249 -11.058 59.377 1.00 43.88 245 GLY A N 1
ATOM 1893 C CA . GLY A 1 245 ? 16.446 -10.971 60.829 1.00 43.88 245 GLY A CA 1
ATOM 1894 C C . GLY A 1 245 ? 17.902 -10.864 61.299 1.00 43.88 245 GLY A C 1
ATOM 1895 O O . GLY A 1 245 ? 18.184 -11.160 62.454 1.00 43.88 245 GLY A O 1
ATOM 1896 N N . LEU A 1 246 ? 18.837 -10.436 60.444 1.00 49.78 246 LEU A N 1
ATOM 1897 C CA . LEU A 1 246 ? 20.273 -10.366 60.773 1.00 49.78 246 LEU A CA 1
ATOM 1898 C C . LEU A 1 246 ? 20.770 -8.976 61.216 1.00 49.78 246 LEU A C 1
ATOM 1900 O O . LEU A 1 246 ? 21.954 -8.672 61.081 1.00 49.78 246 LEU A O 1
ATOM 1904 N N . SER A 1 247 ? 19.912 -8.118 61.771 1.00 38.69 247 SER A N 1
ATOM 1905 C CA . SER A 1 247 ? 20.386 -6.883 62.410 1.00 38.69 247 SER A CA 1
ATOM 1906 C C . SER A 1 247 ? 19.507 -6.455 63.582 1.00 38.69 247 SER A C 1
ATOM 1908 O O . SER A 1 247 ? 18.336 -6.124 63.404 1.00 38.69 247 SER A O 1
ATOM 1910 N N . ASN A 1 248 ? 20.121 -6.430 64.764 1.00 47.19 248 ASN A N 1
ATOM 1911 C CA . ASN A 1 248 ? 19.595 -5.863 66.000 1.00 47.19 248 ASN A CA 1
ATOM 1912 C C . ASN A 1 248 ? 19.462 -4.336 65.871 1.00 47.19 248 ASN A C 1
ATOM 1914 O O . ASN A 1 248 ? 20.483 -3.673 65.711 1.00 47.19 248 ASN A O 1
ATOM 1918 N N . HIS A 1 249 ? 18.245 -3.792 65.948 1.00 35.09 249 HIS A N 1
ATOM 1919 C CA . HIS A 1 249 ? 17.856 -2.740 66.903 1.00 35.09 249 HIS A CA 1
ATOM 1920 C C . HIS A 1 249 ? 16.435 -2.209 66.631 1.00 35.09 249 HIS A C 1
ATOM 1922 O O . HIS A 1 249 ? 16.100 -1.813 65.519 1.00 35.09 249 HIS A O 1
ATOM 1928 N N . SER A 1 250 ? 15.647 -2.273 67.705 1.00 40.81 250 SER A N 1
ATOM 1929 C CA . SER A 1 250 ? 14.520 -1.448 68.166 1.00 40.81 250 SER A CA 1
ATOM 1930 C C . SER A 1 250 ? 14.093 -0.207 67.357 1.00 40.81 250 SER A C 1
ATOM 1932 O O . SER A 1 250 ? 14.916 0.664 67.097 1.00 40.81 250 SER A O 1
ATOM 1934 N N . GLU A 1 251 ? 12.789 -0.090 67.077 1.00 35.62 251 GLU A N 1
ATOM 1935 C CA . GLU A 1 251 ? 11.851 0.889 67.685 1.00 35.62 251 GLU A CA 1
ATOM 1936 C C . GLU A 1 251 ? 10.559 1.003 66.846 1.00 35.62 251 GLU A C 1
ATOM 1938 O O . GLU A 1 251 ? 10.576 1.358 65.669 1.00 35.62 251 GLU A O 1
ATOM 1943 N N . ASP A 1 252 ? 9.464 0.582 67.481 1.00 41.81 252 ASP A N 1
ATOM 1944 C CA . ASP A 1 252 ? 8.069 1.037 67.439 1.00 41.81 252 ASP A CA 1
ATOM 1945 C C . ASP A 1 252 ? 7.583 1.925 66.274 1.00 41.81 252 ASP A C 1
ATOM 1947 O O . ASP A 1 252 ? 7.945 3.092 66.176 1.00 41.81 252 ASP A O 1
ATOM 1951 N N . ASP A 1 253 ? 6.615 1.410 65.498 1.00 32.78 253 ASP A N 1
ATOM 1952 C CA . ASP A 1 253 ? 5.380 2.161 65.211 1.00 32.78 253 ASP A CA 1
ATOM 1953 C C . ASP A 1 253 ? 4.239 1.215 64.770 1.00 32.78 253 ASP A C 1
ATOM 1955 O O . ASP A 1 253 ? 4.256 0.605 63.692 1.00 32.78 253 ASP A O 1
ATOM 1959 N N . GLU A 1 254 ? 3.229 1.071 65.630 1.00 45.09 254 GLU A N 1
ATOM 1960 C CA . GLU A 1 254 ? 1.960 0.413 65.326 1.00 45.09 254 GLU A CA 1
ATOM 1961 C C . GLU A 1 254 ? 1.068 1.350 64.498 1.00 45.09 254 GLU A C 1
ATOM 1963 O O . GLU A 1 254 ? 0.318 2.167 65.023 1.00 45.09 254 GLU A O 1
ATOM 1968 N N . THR A 1 255 ? 1.026 1.150 63.182 1.00 35.75 255 THR A N 1
ATOM 1969 C CA . THR A 1 255 ? -0.184 1.441 62.396 1.00 35.75 255 THR A CA 1
ATOM 1970 C C . THR A 1 255 ? -0.475 0.273 61.463 1.00 35.75 255 THR A C 1
ATOM 1972 O O . THR A 1 255 ? 0.032 0.145 60.349 1.00 35.75 255 THR A O 1
ATOM 1975 N N . SER A 1 256 ? -1.312 -0.634 61.967 1.00 41.69 256 SER A N 1
ATOM 1976 C CA . SER A 1 256 ? -1.769 -1.852 61.308 1.00 41.69 256 SER A CA 1
ATOM 1977 C C . SER A 1 256 ? -2.696 -1.549 60.124 1.00 41.69 256 SER A C 1
ATOM 1979 O O . SER A 1 256 ? -3.914 -1.712 60.171 1.00 41.69 256 SER A O 1
ATOM 1981 N N . VAL A 1 257 ? -2.108 -1.188 58.983 1.00 39.75 257 VAL A N 1
ATOM 1982 C CA . VAL A 1 257 ? -2.744 -1.480 57.697 1.00 39.75 257 VAL A CA 1
ATOM 1983 C C . VAL A 1 257 ? -2.749 -3.001 57.585 1.00 39.75 257 VAL A C 1
ATOM 1985 O O . VAL A 1 257 ? -1.711 -3.604 57.312 1.00 39.75 257 VAL A O 1
ATOM 1988 N N . ARG A 1 258 ? -3.899 -3.643 57.834 1.00 45.72 258 ARG A N 1
ATOM 1989 C CA . ARG A 1 258 ? -4.110 -5.051 57.473 1.00 45.72 258 ARG A CA 1
ATOM 1990 C C . ARG A 1 258 ? -3.933 -5.159 55.964 1.00 45.72 258 ARG A C 1
ATOM 1992 O O . ARG A 1 258 ? -4.858 -4.961 55.188 1.00 45.72 258 ARG A O 1
ATOM 1999 N N . LYS A 1 259 ? -2.696 -5.403 55.550 1.00 51.06 259 LYS A N 1
ATOM 2000 C CA . LYS A 1 259 ? -2.353 -5.841 54.212 1.00 51.06 259 LYS A CA 1
ATOM 2001 C C . LYS A 1 259 ? -3.038 -7.189 54.082 1.00 51.06 259 LYS A C 1
ATOM 2003 O O . LYS A 1 259 ? -2.641 -8.103 54.796 1.00 51.06 259 LYS A O 1
ATOM 2008 N N . ASP A 1 260 ? -4.101 -7.274 53.284 1.00 60.56 260 ASP A N 1
ATOM 2009 C CA . ASP A 1 260 ? -4.822 -8.529 53.080 1.00 60.56 260 ASP A CA 1
ATOM 2010 C C . ASP A 1 260 ? -3.800 -9.618 52.726 1.00 60.56 260 ASP A C 1
ATOM 2012 O O . ASP A 1 260 ? -3.197 -9.607 51.649 1.00 60.56 260 ASP A O 1
ATOM 2016 N N . SER A 1 261 ? -3.512 -10.495 53.686 1.00 74.19 261 SER A N 1
ATOM 2017 C CA . SER A 1 261 ? -2.618 -11.625 53.506 1.00 74.19 261 SER A CA 1
ATOM 2018 C C . SER A 1 261 ? -3.457 -12.759 52.937 1.00 74.19 261 SER A C 1
ATOM 2020 O O . SER A 1 261 ? -4.521 -13.084 53.462 1.00 74.19 261 SER A O 1
ATOM 2022 N N . TYR A 1 262 ? -3.020 -13.323 51.816 1.00 82.56 262 TYR A N 1
ATOM 2023 C CA . TYR A 1 262 ? -3.705 -14.430 51.159 1.00 82.56 262 TYR A CA 1
ATOM 2024 C C . TYR A 1 262 ? -2.846 -15.682 51.291 1.00 82.56 262 TYR A C 1
ATOM 2026 O O . TYR A 1 262 ? -1.865 -15.837 50.567 1.00 82.56 262 TYR A O 1
ATOM 2034 N N . ASN A 1 263 ? -3.222 -16.561 52.216 1.00 88.25 263 ASN A N 1
ATOM 2035 C CA . ASN A 1 263 ? -2.659 -17.900 52.332 1.00 88.25 263 ASN A CA 1
ATOM 2036 C C . ASN A 1 263 ? -3.477 -18.849 51.460 1.00 88.25 263 ASN A C 1
ATOM 2038 O O . ASN A 1 263 ? -4.708 -18.904 51.570 1.00 88.25 263 ASN A O 1
ATOM 2042 N N . ILE A 1 264 ? -2.801 -19.586 50.585 1.00 90.94 264 ILE A N 1
ATOM 2043 C CA . ILE A 1 264 ? -3.429 -20.531 49.665 1.00 90.94 264 ILE A CA 1
ATOM 2044 C C . ILE A 1 264 ? -3.057 -21.933 50.121 1.00 90.94 264 ILE A C 1
ATOM 2046 O O . ILE A 1 264 ? -1.915 -22.347 49.955 1.00 90.94 264 ILE A O 1
ATOM 2050 N N . SER A 1 265 ? -4.021 -22.688 50.635 1.00 92.75 265 SER A N 1
ATOM 2051 C CA . SER A 1 265 ? -3.843 -24.109 50.935 1.00 92.75 265 SER A CA 1
ATOM 2052 C C . SER A 1 265 ? -4.563 -24.968 49.907 1.00 92.75 265 SER A C 1
ATOM 2054 O O . SER A 1 265 ? -5.637 -24.629 49.404 1.00 92.75 265 SER A O 1
ATOM 2056 N N . PHE A 1 266 ? -3.964 -26.099 49.569 1.00 94.00 266 PHE A N 1
ATOM 2057 C CA . PHE A 1 266 ? -4.525 -27.053 48.632 1.00 94.00 266 PHE A CA 1
ATOM 2058 C C . PHE A 1 266 ? -4.371 -28.470 49.168 1.00 94.00 266 PHE A C 1
ATOM 2060 O O . PHE A 1 266 ? -3.342 -28.839 49.722 1.00 94.00 266 PHE A O 1
ATOM 2067 N N . GLU A 1 267 ? -5.420 -29.269 49.011 1.00 94.00 267 GLU A N 1
ATOM 2068 C CA . GLU A 1 267 ? -5.512 -30.618 49.553 1.00 94.00 267 GLU A CA 1
ATOM 2069 C C . GLU A 1 267 ? -5.891 -31.601 48.454 1.00 94.00 267 GLU A C 1
ATOM 2071 O O . GLU A 1 267 ? -6.935 -31.458 47.805 1.00 94.00 267 GLU A O 1
ATOM 2076 N N . LYS A 1 268 ? -5.070 -32.643 48.309 1.00 93.69 268 LYS A N 1
ATOM 2077 C CA . LYS A 1 268 ? -5.286 -33.767 47.393 1.00 93.69 268 LYS A CA 1
ATOM 2078 C C . LYS A 1 268 ? -5.589 -33.327 45.952 1.00 93.69 268 LYS A C 1
ATOM 2080 O O . LYS A 1 268 ? -6.467 -33.902 45.308 1.00 93.69 268 LYS A O 1
ATOM 2085 N N . LEU A 1 269 ? -4.874 -32.321 45.442 1.00 93.25 269 LEU A N 1
ATOM 2086 C CA . LEU A 1 269 ? -5.010 -31.896 44.049 1.00 93.25 269 LEU A CA 1
ATOM 2087 C C . LEU A 1 269 ? -4.661 -33.044 43.107 1.00 93.25 269 LEU A C 1
ATOM 2089 O O . LEU A 1 269 ? -3.636 -33.713 43.258 1.00 93.25 269 LEU A O 1
ATOM 2093 N N . SER A 1 270 ? -5.532 -33.265 42.132 1.00 92.75 270 SER A N 1
ATOM 2094 C CA . SER A 1 270 ? -5.385 -34.317 41.131 1.00 92.75 270 SER A CA 1
ATOM 2095 C C . SER A 1 270 ? -5.836 -33.825 39.765 1.00 92.75 270 SER A C 1
ATOM 2097 O O . SER A 1 270 ? -6.661 -32.919 39.669 1.00 92.75 270 SER A O 1
ATOM 2099 N N . LEU A 1 271 ? -5.268 -34.402 38.708 1.00 94.19 271 LEU A N 1
ATOM 2100 C CA . LEU A 1 271 ? -5.679 -34.129 37.337 1.00 94.19 271 LEU A CA 1
ATOM 2101 C C . LEU A 1 271 ? -5.561 -35.391 36.496 1.00 94.19 271 LEU A C 1
ATOM 2103 O O . LEU A 1 271 ? -4.467 -35.948 36.376 1.00 94.19 271 LEU A O 1
ATOM 2107 N N . THR A 1 272 ? -6.666 -35.775 35.864 1.00 92.69 272 THR A N 1
ATOM 2108 C CA . THR A 1 272 ? -6.729 -36.917 34.947 1.00 92.69 272 THR A CA 1
ATOM 2109 C C . THR A 1 272 ? -7.178 -36.451 33.570 1.00 92.69 272 THR A C 1
ATOM 2111 O O . THR A 1 272 ? -8.154 -35.717 33.449 1.00 92.69 272 THR A O 1
ATOM 2114 N N . LEU A 1 273 ? -6.479 -36.855 32.512 1.00 92.50 273 LEU A N 1
ATOM 2115 C CA . LEU A 1 273 ? -6.842 -36.469 31.147 1.00 92.50 273 LEU A CA 1
ATOM 2116 C C . LEU A 1 273 ? -8.171 -37.101 30.719 1.00 92.50 273 LEU A C 1
ATOM 2118 O O . LEU A 1 273 ? -8.346 -38.316 30.806 1.00 92.50 273 LEU A O 1
ATOM 2122 N N . THR A 1 274 ? -9.091 -36.285 30.205 1.00 87.00 274 THR A N 1
ATOM 2123 C CA . THR A 1 274 ? -10.428 -36.727 29.767 1.00 87.00 274 THR A CA 1
ATOM 2124 C C . THR A 1 274 ? -10.563 -36.850 28.248 1.00 87.00 274 THR A C 1
ATOM 2126 O O . THR A 1 274 ? -11.505 -37.491 27.777 1.00 87.00 274 THR A O 1
ATOM 2129 N N . SER A 1 275 ? -9.615 -36.299 27.480 1.00 80.88 275 SER A N 1
ATOM 2130 C CA . SER A 1 275 ? -9.627 -36.270 26.012 1.00 80.88 275 SER A CA 1
ATOM 2131 C C . SER A 1 275 ? -8.237 -36.534 25.406 1.00 80.88 275 SER A C 1
ATOM 2133 O O . SER A 1 275 ? -7.218 -36.271 26.046 1.00 80.88 275 SER A O 1
ATOM 2135 N N . GLY A 1 276 ? -8.206 -37.044 24.169 1.00 81.81 276 GLY A N 1
ATOM 2136 C CA . GLY A 1 276 ? -6.997 -37.401 23.409 1.00 81.81 276 GLY A CA 1
ATOM 2137 C C . GLY A 1 276 ? -6.566 -38.872 23.532 1.00 81.81 276 GLY A C 1
ATOM 2138 O O . GLY A 1 276 ? -7.194 -39.653 24.243 1.00 81.81 276 GLY A O 1
ATOM 2139 N N . GLU A 1 277 ? -5.470 -39.245 22.854 1.00 78.69 277 GLU A N 1
ATOM 2140 C CA . GLU A 1 277 ? -4.898 -40.612 22.873 1.00 78.69 277 GLU A CA 1
ATOM 2141 C C . GLU A 1 277 ? -4.538 -41.101 24.285 1.00 78.69 277 GLU A C 1
ATOM 2143 O O . GLU A 1 277 ? -4.583 -42.291 24.568 1.00 78.69 277 GLU A O 1
ATOM 2148 N N . ASN A 1 278 ? -4.226 -40.177 25.198 1.00 82.38 278 ASN A N 1
ATOM 2149 C CA . ASN A 1 278 ? -3.836 -40.473 26.578 1.00 82.38 278 ASN A CA 1
ATOM 2150 C C . ASN A 1 278 ? -5.004 -40.350 27.577 1.00 82.38 278 ASN A C 1
ATOM 2152 O O . ASN A 1 278 ? -4.793 -39.995 28.741 1.00 82.38 278 ASN A O 1
ATOM 2156 N N . LYS A 1 279 ? -6.244 -40.595 27.139 1.00 86.12 279 LYS A N 1
ATOM 2157 C CA . LYS A 1 279 ? -7.429 -40.556 28.009 1.00 86.12 279 LYS A CA 1
ATOM 2158 C C . LYS A 1 279 ? -7.259 -41.501 29.206 1.00 86.12 279 LYS A C 1
ATOM 2160 O O . LYS A 1 279 ? -6.900 -42.661 29.046 1.00 86.12 279 LYS A O 1
ATOM 2165 N N . GLY A 1 280 ? -7.525 -40.999 30.410 1.00 84.75 280 GLY A N 1
ATOM 2166 C CA . GLY A 1 280 ? -7.359 -41.732 31.670 1.00 84.75 280 GLY A CA 1
ATOM 2167 C C . GLY A 1 280 ? -5.970 -41.607 32.303 1.00 84.75 280 GLY A C 1
ATOM 2168 O O . GLY A 1 280 ? -5.773 -42.066 33.426 1.00 84.75 280 GLY A O 1
ATOM 2169 N N . LYS A 1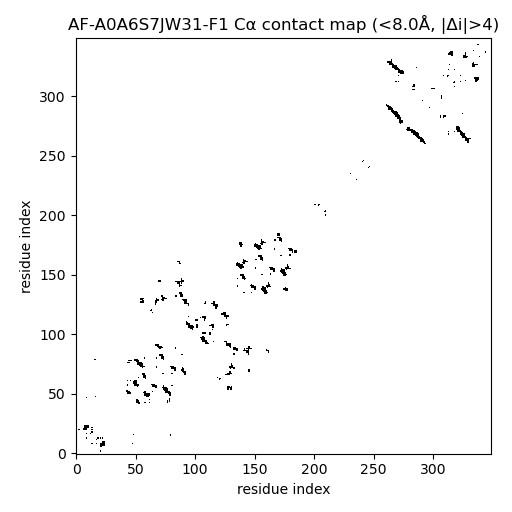 281 ? -5.005 -40.952 31.643 1.00 90.25 281 LYS A N 1
ATOM 2170 C CA . LYS A 1 281 ? -3.678 -40.719 32.224 1.00 90.25 281 LYS A CA 1
ATOM 2171 C C . LYS A 1 281 ? -3.751 -39.705 33.366 1.00 90.25 281 LYS A C 1
ATOM 2173 O O . LYS A 1 281 ? -4.195 -38.570 33.177 1.00 90.25 281 LYS A O 1
ATOM 2178 N N . VAL A 1 282 ? -3.254 -40.106 34.533 1.00 91.06 282 VAL A N 1
ATOM 2179 C CA . VAL A 1 282 ? -3.117 -39.246 35.714 1.00 91.06 282 VAL A CA 1
ATOM 2180 C C . VAL A 1 282 ? -1.850 -38.400 35.574 1.00 91.06 282 VAL A C 1
ATOM 2182 O O . VAL A 1 282 ? -0.752 -38.937 35.442 1.00 91.06 282 VAL A O 1
ATOM 2185 N N . LEU A 1 283 ? -1.999 -37.074 35.574 1.00 91.31 283 LEU A N 1
ATOM 2186 C CA . LEU A 1 283 ? -0.884 -36.122 35.478 1.00 91.31 283 LEU A CA 1
ATOM 2187 C C . LEU A 1 283 ? -0.471 -35.543 36.833 1.00 91.31 283 LEU A C 1
ATOM 2189 O O . LEU A 1 283 ? 0.673 -35.130 36.998 1.00 91.31 283 LEU A O 1
ATOM 2193 N N . LEU A 1 284 ? -1.398 -35.492 37.788 1.00 92.94 284 LEU A N 1
ATOM 2194 C CA . LEU A 1 284 ? -1.149 -35.097 39.172 1.00 92.94 284 LEU A CA 1
ATOM 2195 C C . LEU A 1 284 ? -1.979 -35.984 40.088 1.00 92.94 284 LEU A C 1
ATOM 2197 O O . LEU A 1 284 ? -3.153 -36.228 39.804 1.00 92.94 284 LEU A O 1
ATOM 2201 N N . GLN A 1 285 ? -1.396 -36.414 41.204 1.00 93.25 285 GLN A N 1
ATOM 2202 C CA . GLN A 1 285 ? -2.055 -37.313 42.143 1.00 93.25 285 GLN A CA 1
ATOM 2203 C C . GLN A 1 285 ? -1.802 -36.872 43.585 1.00 93.25 285 GLN A C 1
ATOM 2205 O O . GLN A 1 285 ? -0.693 -36.983 44.095 1.00 93.25 285 GLN A O 1
ATOM 2210 N N . GLY A 1 286 ? -2.851 -36.390 44.253 1.00 91.81 286 GLY A N 1
ATOM 2211 C CA . GLY A 1 286 ? -2.852 -36.178 45.700 1.00 91.81 286 GLY A CA 1
ATOM 2212 C C . GLY A 1 286 ? -1.973 -35.032 46.216 1.00 91.81 286 GLY A C 1
ATOM 2213 O O . GLY A 1 286 ? -1.626 -35.037 47.396 1.00 91.81 286 GLY A O 1
ATOM 2214 N N . VAL A 1 287 ? -1.635 -34.039 45.388 1.00 93.69 287 VAL A N 1
ATOM 2215 C CA . VAL A 1 287 ? -0.716 -32.952 45.773 1.00 93.69 287 VAL A CA 1
ATOM 2216 C C . VAL A 1 287 ? -1.353 -32.065 46.850 1.00 93.69 287 VAL A C 1
ATOM 2218 O O . VAL A 1 287 ? -2.458 -31.552 46.672 1.00 93.69 287 VAL A O 1
ATOM 2221 N N . THR A 1 288 ? -0.667 -31.906 47.982 1.00 94.56 288 THR A N 1
ATOM 2222 C CA . THR A 1 288 ? -1.143 -31.163 49.161 1.00 94.56 288 THR A CA 1
ATOM 2223 C C . THR A 1 288 ? -0.050 -30.220 49.645 1.00 94.56 288 THR A C 1
ATOM 2225 O O . THR A 1 288 ? 1.122 -30.589 49.616 1.00 94.56 288 THR A O 1
ATOM 2228 N N . GLY A 1 289 ? -0.416 -29.015 50.071 1.00 93.25 289 GLY A N 1
ATOM 2229 C CA . GLY A 1 289 ? 0.539 -28.007 50.519 1.00 93.25 289 GLY A CA 1
ATOM 2230 C C . GLY A 1 289 ? -0.101 -26.642 50.742 1.00 93.25 289 GLY A C 1
ATOM 2231 O O . GLY A 1 289 ? -1.315 -26.474 50.602 1.00 93.25 289 GLY A O 1
ATOM 2232 N N . GLU A 1 290 ? 0.734 -25.670 51.096 1.00 92.44 290 GLU A N 1
ATOM 2233 C CA . GLU A 1 290 ? 0.327 -24.296 51.373 1.00 92.44 290 GLU A CA 1
ATOM 2234 C C . GLU A 1 290 ? 1.340 -23.299 50.798 1.00 92.44 290 GLU A C 1
ATOM 2236 O O . GLU A 1 290 ? 2.538 -23.575 50.731 1.00 92.44 290 GLU A O 1
ATOM 2241 N N . ILE A 1 291 ? 0.835 -22.155 50.342 1.00 91.50 291 ILE A N 1
ATOM 2242 C CA . ILE A 1 291 ? 1.595 -20.989 49.896 1.00 91.50 291 ILE A CA 1
ATOM 2243 C C . ILE A 1 291 ? 1.219 -19.851 50.839 1.00 91.50 291 ILE A C 1
ATOM 2245 O O . ILE A 1 291 ? 0.077 -19.380 50.822 1.00 91.50 291 ILE A O 1
ATOM 2249 N N . ASN A 1 292 ? 2.176 -19.428 51.661 1.00 88.06 292 ASN A N 1
ATOM 2250 C CA . ASN A 1 292 ? 1.955 -18.398 52.665 1.00 88.06 292 ASN A CA 1
ATOM 2251 C C . ASN A 1 292 ? 2.109 -16.998 52.073 1.00 88.06 292 ASN A C 1
ATOM 2253 O O . ASN A 1 292 ? 2.934 -16.734 51.194 1.00 88.06 292 ASN A O 1
ATOM 2257 N N . ALA A 1 293 ? 1.333 -16.063 52.604 1.00 85.38 293 ALA A N 1
ATOM 2258 C CA . ALA A 1 293 ? 1.445 -14.663 52.256 1.00 85.38 293 ALA A CA 1
ATOM 2259 C C . ALA A 1 293 ? 2.816 -14.097 52.656 1.00 85.38 293 ALA A C 1
ATOM 2261 O O . ALA A 1 293 ? 3.287 -14.287 53.773 1.00 85.38 293 ALA A O 1
ATOM 2262 N N . GLY A 1 294 ? 3.424 -13.324 51.754 1.00 79.75 294 GLY A N 1
ATOM 2263 C CA . GLY A 1 294 ? 4.720 -12.683 51.995 1.00 79.75 294 GLY A CA 1
ATOM 2264 C C . GLY A 1 294 ? 5.933 -13.565 51.694 1.00 79.75 294 GLY A C 1
ATOM 2265 O O . GLY A 1 294 ? 7.051 -13.050 51.720 1.00 79.75 294 GLY A O 1
ATOM 2266 N N . GLU A 1 295 ? 5.719 -14.832 51.340 1.00 82.50 295 GLU A N 1
ATOM 2267 C CA . GLU A 1 295 ? 6.763 -15.774 50.944 1.00 82.50 295 GLU A CA 1
ATOM 2268 C C . GLU A 1 295 ? 6.796 -15.981 49.425 1.00 82.50 295 GLU A C 1
ATOM 2270 O O . GLU A 1 295 ? 5.819 -15.749 48.710 1.00 82.50 295 GLU A O 1
ATOM 2275 N N . VAL A 1 296 ? 7.947 -16.430 48.923 1.00 85.44 296 VAL A N 1
ATOM 2276 C CA . VAL A 1 296 ? 8.113 -16.861 47.532 1.00 85.44 296 VAL A CA 1
ATOM 2277 C C . VAL A 1 296 ? 8.263 -18.377 47.525 1.00 85.44 296 VAL A C 1
ATOM 2279 O O . VAL A 1 296 ? 9.284 -18.905 47.960 1.00 85.44 296 VAL A O 1
ATOM 2282 N N . THR A 1 297 ? 7.255 -19.083 47.016 1.00 85.94 297 THR A N 1
ATOM 2283 C CA . THR A 1 297 ? 7.276 -20.546 46.904 1.00 85.94 297 THR A CA 1
ATOM 2284 C C . THR A 1 297 ? 7.780 -20.970 45.527 1.00 85.94 297 THR A C 1
ATOM 2286 O O . THR A 1 297 ? 7.198 -20.608 44.504 1.00 85.94 297 THR A O 1
ATOM 2289 N N . ALA A 1 298 ? 8.845 -21.771 45.490 1.00 88.06 298 ALA A N 1
ATOM 2290 C CA . ALA A 1 298 ? 9.390 -22.335 44.258 1.00 88.06 298 ALA A CA 1
ATOM 2291 C C . ALA A 1 298 ? 8.947 -23.796 44.074 1.00 88.06 298 ALA A C 1
ATOM 2293 O O . ALA A 1 298 ? 9.116 -24.619 44.970 1.00 88.06 298 ALA A O 1
ATOM 2294 N N . VAL A 1 299 ? 8.425 -24.134 42.889 1.00 88.75 299 VAL A N 1
ATOM 2295 C CA . VAL A 1 299 ? 8.096 -25.517 42.504 1.00 88.75 299 VAL A CA 1
ATOM 2296 C C . VAL A 1 299 ? 9.222 -26.063 41.629 1.00 88.75 299 VAL A C 1
ATOM 2298 O O . VAL A 1 299 ? 9.386 -25.645 40.483 1.00 88.75 299 VAL A O 1
ATOM 2301 N N . LEU A 1 300 ? 10.003 -27.000 42.165 1.00 88.69 300 LEU A N 1
ATOM 2302 C CA . LEU A 1 300 ? 11.189 -27.563 41.514 1.00 88.69 300 LEU A CA 1
ATOM 2303 C C . LEU A 1 300 ? 10.986 -29.044 41.174 1.00 88.69 300 LEU A C 1
ATOM 2305 O O . LEU A 1 300 ? 10.207 -29.743 41.812 1.00 88.69 300 LEU A O 1
ATOM 2309 N N . GLY A 1 301 ? 11.679 -29.525 40.142 1.00 91.38 301 GLY A N 1
ATOM 2310 C CA . GLY A 1 301 ? 11.611 -30.923 39.708 1.00 91.38 301 GLY A CA 1
ATOM 2311 C C . GLY A 1 301 ? 12.063 -31.122 38.257 1.00 91.38 301 GLY A C 1
ATOM 2312 O O . GLY A 1 301 ? 12.142 -30.141 37.507 1.00 91.38 301 GLY A O 1
ATOM 2313 N N . PRO A 1 302 ? 12.325 -32.369 37.827 1.00 92.00 302 PRO A N 1
ATOM 2314 C CA . PRO A 1 302 ? 12.781 -32.679 36.471 1.00 92.00 302 PRO A CA 1
ATOM 2315 C C . PRO A 1 302 ? 11.743 -32.311 35.397 1.00 92.00 302 PRO A C 1
ATOM 2317 O O . PRO A 1 302 ? 10.575 -32.013 35.690 1.00 92.00 302 PRO A O 1
ATOM 2320 N N . SER A 1 303 ? 12.167 -32.279 34.131 1.00 89.56 303 SER A N 1
ATOM 2321 C CA . SER A 1 303 ? 11.236 -32.088 33.011 1.00 89.56 303 SER A CA 1
ATOM 2322 C C . SER A 1 303 ? 10.191 -33.209 33.002 1.00 89.56 303 SER A C 1
ATOM 2324 O O . SER A 1 303 ? 10.514 -34.359 33.282 1.00 89.56 303 SER A O 1
ATOM 2326 N N . GLY A 1 304 ? 8.925 -32.867 32.757 1.00 86.31 304 GLY A N 1
ATOM 2327 C CA . GLY A 1 304 ? 7.816 -33.829 32.803 1.00 86.31 304 GLY A CA 1
ATOM 2328 C C . GLY A 1 304 ? 7.262 -34.157 34.199 1.00 86.31 304 GLY A C 1
ATOM 2329 O O . GLY A 1 304 ? 6.232 -34.812 34.279 1.00 86.31 304 GLY A O 1
ATOM 2330 N N . ALA A 1 305 ? 7.839 -33.637 35.292 1.00 88.12 305 ALA A N 1
ATOM 2331 C CA . ALA A 1 305 ? 7.348 -33.879 36.661 1.00 88.12 305 ALA A CA 1
ATOM 2332 C C . ALA A 1 305 ? 5.966 -33.263 36.990 1.00 88.12 305 ALA A C 1
ATOM 2334 O O . ALA A 1 305 ? 5.493 -33.377 38.114 1.00 88.12 305 ALA A O 1
ATOM 2335 N N . GLY A 1 306 ? 5.338 -32.554 36.046 1.00 88.62 306 GLY A N 1
ATOM 2336 C CA . GLY A 1 306 ? 4.013 -31.957 36.246 1.00 88.62 306 GLY A CA 1
ATOM 2337 C C . GLY A 1 306 ? 4.000 -30.565 36.891 1.00 88.62 306 GLY A C 1
ATOM 2338 O O . GLY A 1 306 ? 2.942 -30.118 37.311 1.00 88.62 306 GLY A O 1
ATOM 2339 N N . LYS A 1 307 ? 5.124 -29.832 36.941 1.00 93.00 307 LYS A N 1
ATOM 2340 C CA . LYS A 1 307 ? 5.197 -28.471 37.532 1.00 93.00 307 LYS A CA 1
ATOM 2341 C C . LYS A 1 307 ? 4.208 -27.481 36.898 1.00 93.00 307 LYS A C 1
ATOM 2343 O O . LYS A 1 307 ? 3.404 -26.865 37.591 1.00 93.00 307 LYS A O 1
ATOM 2348 N N . THR A 1 308 ? 4.230 -27.365 35.569 1.00 90.06 308 THR A N 1
ATOM 2349 C CA . THR A 1 308 ? 3.297 -26.509 34.815 1.00 90.06 308 THR A CA 1
ATOM 2350 C C . THR A 1 308 ? 1.862 -27.001 34.977 1.00 90.06 308 THR A C 1
ATOM 2352 O O . THR A 1 308 ? 0.944 -26.207 35.145 1.00 90.06 308 THR A O 1
ATOM 2355 N N . THR A 1 309 ? 1.666 -28.322 34.991 1.00 91.31 309 THR A N 1
ATOM 2356 C CA . THR A 1 309 ? 0.363 -28.947 35.234 1.00 91.31 309 THR A CA 1
ATOM 2357 C C . THR A 1 309 ? -0.183 -28.566 36.609 1.00 91.31 309 THR A C 1
ATOM 2359 O O . THR A 1 309 ? -1.350 -28.202 36.714 1.00 91.31 309 THR A O 1
ATOM 2362 N N . PHE A 1 310 ? 0.654 -28.590 37.649 1.00 92.69 310 PHE A N 1
ATOM 2363 C CA . PHE A 1 310 ? 0.297 -28.196 39.011 1.00 92.69 310 PHE A CA 1
ATOM 2364 C C . PHE A 1 310 ? -0.142 -26.735 39.067 1.00 92.69 310 PHE A C 1
ATOM 2366 O O . PHE A 1 310 ? -1.225 -26.449 39.575 1.00 92.69 310 PHE A O 1
ATOM 2373 N N . LEU A 1 311 ? 0.632 -25.826 38.464 1.00 91.19 311 LEU A N 1
ATOM 2374 C CA . LEU A 1 311 ? 0.261 -24.411 38.388 1.00 91.19 311 LEU A CA 1
ATOM 2375 C C . LEU A 1 311 ? -1.048 -24.203 37.616 1.00 91.19 311 LEU A C 1
ATOM 2377 O O . LEU A 1 311 ? -1.898 -23.432 38.052 1.00 91.19 311 LEU A O 1
ATOM 2381 N N . ASN A 1 312 ? -1.260 -24.927 36.516 1.00 89.81 312 ASN A N 1
ATOM 2382 C CA . ASN A 1 312 ? -2.500 -24.840 35.746 1.00 89.81 312 ASN A CA 1
ATOM 2383 C C . ASN A 1 312 ? -3.720 -25.304 36.552 1.00 89.81 312 ASN A C 1
ATOM 2385 O O . ASN A 1 312 ? -4.759 -24.649 36.490 1.00 89.81 312 ASN A O 1
ATOM 2389 N N . VAL A 1 313 ? -3.608 -26.387 37.327 1.00 90.75 313 VAL A N 1
ATOM 2390 C CA . VAL A 1 313 ? -4.692 -26.865 38.204 1.00 90.75 313 VAL A CA 1
ATOM 2391 C C . VAL A 1 313 ? -4.958 -25.879 39.333 1.00 90.75 313 VAL A C 1
ATOM 2393 O O . VAL A 1 313 ? -6.106 -25.501 39.552 1.00 90.75 313 VAL A O 1
ATOM 2396 N N . LEU A 1 314 ? -3.909 -25.399 40.000 1.00 89.81 314 LEU A N 1
ATOM 2397 C CA . LEU A 1 314 ? -4.025 -24.432 41.090 1.00 89.81 314 LEU A CA 1
ATOM 2398 C C . LEU A 1 314 ? -4.677 -23.115 40.618 1.00 89.81 314 LEU A C 1
ATOM 2400 O O . LEU A 1 314 ? -5.526 -22.539 41.301 1.00 89.81 314 LEU A O 1
ATOM 2404 N N . CYS A 1 315 ? -4.343 -22.671 39.404 1.00 87.50 315 CYS A N 1
ATOM 2405 C CA . CYS A 1 315 ? -4.948 -21.506 38.764 1.00 87.50 315 CYS A CA 1
ATOM 2406 C C . CYS A 1 315 ? -6.343 -21.755 38.166 1.00 87.50 315 CYS A C 1
ATOM 2408 O O . CYS A 1 315 ? -6.934 -20.802 37.666 1.00 87.50 315 CYS A O 1
ATOM 2410 N N . GLY A 1 316 ? -6.868 -22.985 38.190 1.00 86.12 316 GLY A N 1
ATOM 2411 C CA . GLY A 1 316 ? -8.159 -23.347 37.588 1.00 86.12 316 GLY A CA 1
ATOM 2412 C C . GLY A 1 316 ? -8.171 -23.398 36.049 1.00 86.12 316 GLY A C 1
ATOM 2413 O O . GLY A 1 316 ? -9.227 -23.464 35.432 1.00 86.12 316 GLY A O 1
ATOM 2414 N N . LYS A 1 317 ? -7.000 -23.411 35.404 1.00 85.06 317 LYS A N 1
ATOM 2415 C CA . LYS A 1 317 ? -6.831 -23.387 33.937 1.00 85.06 317 LYS A CA 1
ATOM 2416 C C . LYS A 1 317 ? -6.681 -24.771 33.290 1.00 85.06 317 LYS A C 1
ATOM 2418 O O . LYS A 1 317 ? -6.379 -24.865 32.101 1.00 85.06 317 LYS A O 1
ATOM 2423 N N . ALA A 1 318 ? -6.861 -25.852 34.041 1.00 84.50 318 ALA A N 1
ATOM 2424 C CA . ALA A 1 318 ? -6.692 -27.221 33.555 1.00 84.50 318 ALA A CA 1
ATOM 2425 C C . ALA A 1 318 ? -7.947 -27.770 32.841 1.00 84.50 318 ALA A C 1
ATOM 2427 O O . ALA A 1 318 ? -8.430 -28.844 33.175 1.00 84.50 318 ALA A O 1
ATOM 2428 N N . TYR A 1 319 ? -8.467 -27.055 31.835 1.00 84.12 319 TYR A N 1
ATOM 2429 C CA . TYR A 1 319 ? -9.702 -27.424 31.111 1.00 84.12 319 TYR A CA 1
ATOM 2430 C C . TYR A 1 319 ? -9.609 -28.734 30.306 1.00 84.12 319 TYR A C 1
ATOM 2432 O O . TYR A 1 319 ? -10.611 -29.240 29.812 1.00 84.12 319 TYR A O 1
ATOM 2440 N N . TYR A 1 320 ? -8.398 -29.262 30.133 1.00 86.38 320 TYR A N 1
ATOM 2441 C CA . TYR A 1 320 ? -8.088 -30.443 29.325 1.00 86.38 320 TYR A CA 1
ATOM 2442 C C . TYR A 1 320 ? -8.175 -31.769 30.108 1.00 86.38 320 TYR A C 1
ATOM 2444 O O . TYR A 1 320 ? -7.839 -32.830 29.576 1.00 86.38 320 TYR A O 1
ATOM 2452 N N . GLY A 1 321 ? -8.588 -31.729 31.375 1.00 86.62 321 GLY A N 1
ATOM 2453 C CA . GLY A 1 321 ? -8.736 -32.907 32.222 1.00 86.62 321 GLY A CA 1
ATOM 2454 C C . GLY A 1 321 ? -9.746 -32.695 33.343 1.00 86.62 321 GLY A C 1
ATOM 2455 O O . GLY A 1 321 ? -10.232 -31.589 33.560 1.00 86.62 321 GLY A O 1
ATOM 2456 N N . ASP A 1 322 ? -10.056 -33.775 34.048 1.00 88.81 322 ASP A N 1
ATOM 2457 C CA . ASP A 1 322 ? -10.861 -33.755 35.261 1.00 88.81 322 ASP A CA 1
ATOM 2458 C C . ASP A 1 322 ? -9.955 -33.415 36.447 1.00 88.81 322 ASP A C 1
ATOM 2460 O O . ASP A 1 322 ? -9.047 -34.182 36.793 1.00 88.81 322 ASP A O 1
ATOM 2464 N N . ALA A 1 323 ? -10.148 -32.217 36.999 1.00 89.25 323 ALA A N 1
ATOM 2465 C CA . ALA A 1 323 ? -9.367 -31.684 38.105 1.00 89.25 323 ALA A CA 1
ATOM 2466 C C . ALA A 1 323 ? -10.096 -31.940 39.432 1.00 89.25 323 ALA A C 1
ATOM 2468 O O . ALA A 1 323 ? -11.208 -31.461 39.649 1.00 89.25 323 ALA A O 1
ATOM 2469 N N . GLY A 1 324 ? -9.445 -32.667 40.338 1.00 87.06 324 GLY A N 1
ATOM 2470 C CA . GLY A 1 324 ? -9.961 -32.997 41.664 1.00 87.06 324 GLY A CA 1
ATOM 2471 C C . GLY A 1 324 ? -9.173 -32.337 42.796 1.00 87.06 324 GLY A C 1
ATOM 2472 O O . GLY A 1 324 ? -8.088 -31.789 42.599 1.00 87.06 324 GLY A O 1
ATOM 2473 N N . GLY A 1 325 ? -9.702 -32.441 44.015 1.00 90.12 325 GLY A N 1
ATOM 2474 C CA . GLY A 1 325 ? -9.093 -31.896 45.232 1.00 90.12 325 GLY A CA 1
ATOM 2475 C C . GLY A 1 325 ? -9.821 -30.668 45.774 1.00 90.12 325 GLY A C 1
ATOM 2476 O O . GLY A 1 325 ? -10.967 -30.384 45.418 1.00 90.12 325 GLY A O 1
ATOM 2477 N N . ARG A 1 326 ? -9.189 -29.963 46.716 1.00 90.56 326 ARG A N 1
ATOM 2478 C CA . ARG A 1 326 ? -9.761 -28.770 47.359 1.00 90.56 326 ARG A CA 1
ATOM 2479 C C . ARG A 1 326 ? -8.722 -27.665 47.416 1.00 90.56 326 ARG A C 1
ATOM 2481 O O . ARG A 1 326 ? -7.621 -27.904 47.894 1.00 90.56 326 ARG A O 1
ATOM 2488 N N . ILE A 1 327 ? -9.097 -26.463 46.990 1.00 91.88 327 ILE A N 1
ATOM 2489 C CA . ILE A 1 327 ? -8.289 -25.251 47.143 1.00 91.88 327 ILE A CA 1
ATOM 2490 C C . ILE A 1 327 ? -9.004 -24.348 48.147 1.00 91.88 327 ILE A C 1
ATOM 2492 O O . ILE A 1 327 ? -10.231 -24.211 48.115 1.00 91.88 327 ILE A O 1
ATOM 2496 N N . LYS A 1 328 ? -8.245 -23.765 49.070 1.00 89.44 328 LYS A N 1
ATOM 2497 C CA . LYS A 1 328 ? -8.723 -22.841 50.091 1.00 89.44 328 LYS A CA 1
ATOM 2498 C C . LYS A 1 328 ? -7.868 -21.581 50.070 1.00 89.44 328 LYS A C 1
ATOM 2500 O O . LYS A 1 328 ? -6.646 -21.660 50.009 1.00 89.44 328 LYS A O 1
ATOM 2505 N N . ILE A 1 329 ? -8.514 -20.426 50.162 1.00 88.44 329 ILE A N 1
ATOM 2506 C CA . ILE A 1 329 ? -7.850 -19.133 50.346 1.00 88.44 329 ILE A CA 1
ATOM 2507 C C . ILE A 1 329 ? -8.295 -18.596 51.701 1.00 88.44 329 ILE A C 1
ATOM 2509 O O . ILE A 1 329 ? -9.495 -18.445 51.936 1.00 88.44 329 ILE A O 1
ATOM 2513 N N . ASN A 1 330 ? -7.348 -18.379 52.616 1.00 86.50 330 ASN A N 1
ATOM 2514 C CA . ASN A 1 330 ? -7.615 -17.999 54.011 1.00 86.50 330 ASN A CA 1
ATOM 2515 C C . ASN A 1 330 ? -8.659 -18.912 54.688 1.00 86.50 330 ASN A C 1
ATOM 2517 O O . ASN A 1 330 ? -9.584 -18.453 55.354 1.00 86.50 330 ASN A O 1
ATOM 2521 N N . GLY A 1 331 ? -8.560 -20.223 54.442 1.00 82.88 331 GLY A N 1
ATOM 2522 C CA . GLY A 1 331 ? -9.480 -21.235 54.975 1.00 82.88 331 GLY A CA 1
ATOM 2523 C C . GLY A 1 331 ? -10.818 -21.373 54.233 1.00 82.88 331 GLY A C 1
ATOM 2524 O O . GLY A 1 331 ? -11.510 -22.375 54.423 1.00 82.88 331 GLY A O 1
ATOM 2525 N N . LYS A 1 332 ? -11.178 -20.445 53.335 1.00 85.88 332 LYS A N 1
ATOM 2526 C CA . LYS A 1 332 ? -12.421 -20.510 52.550 1.00 85.88 332 LYS A CA 1
ATOM 2527 C C . LYS A 1 332 ? -12.225 -21.327 51.275 1.00 85.88 332 LYS A C 1
ATOM 2529 O O . LYS A 1 332 ? -11.331 -21.034 50.487 1.00 85.88 332 LYS A O 1
ATOM 2534 N N . LYS A 1 333 ? -13.082 -22.331 51.049 1.00 85.75 333 LYS A N 1
ATOM 2535 C CA . LYS A 1 333 ? -13.050 -23.173 49.840 1.00 85.75 333 LYS A CA 1
ATOM 2536 C C . LYS A 1 333 ? -13.354 -22.342 48.587 1.00 85.75 333 LYS A C 1
ATOM 2538 O O . LYS A 1 333 ? -14.339 -21.607 48.566 1.00 85.75 333 LYS A O 1
ATOM 2543 N N . VAL A 1 334 ? -12.535 -22.513 47.555 1.00 84.69 334 VAL A N 1
ATOM 2544 C CA . VAL A 1 334 ? -12.668 -21.874 46.236 1.00 84.69 334 VAL A CA 1
ATOM 2545 C C . VAL A 1 334 ? -12.579 -22.929 45.136 1.00 84.69 334 VAL A C 1
ATOM 2547 O O . VAL A 1 334 ? -12.044 -24.018 45.365 1.00 84.69 334 VAL A O 1
ATOM 2550 N N . SER A 1 335 ? -13.112 -22.627 43.951 1.00 73.00 335 SER A N 1
ATOM 2551 C CA . SER A 1 335 ? -13.048 -23.553 42.807 1.00 73.00 335 SER A CA 1
ATOM 2552 C C . SER A 1 335 ? -11.667 -23.524 42.147 1.00 73.00 335 SER A C 1
ATOM 2554 O O . SER A 1 335 ? -11.203 -24.525 41.613 1.00 73.00 335 SER A O 1
ATOM 2556 N N . GLY A 1 336 ? -10.984 -22.383 42.239 1.00 74.31 336 GLY A N 1
ATOM 2557 C CA . GLY A 1 336 ? -9.590 -22.196 41.859 1.00 74.31 336 GLY A CA 1
ATOM 2558 C C . GLY A 1 336 ? -9.145 -20.768 42.155 1.00 74.31 336 GLY A C 1
ATOM 2559 O O . GLY A 1 336 ? -9.967 -19.901 42.455 1.00 74.31 336 GLY A O 1
ATOM 2560 N N . ILE A 1 337 ? -7.845 -20.488 42.028 1.00 78.81 337 ILE A N 1
ATOM 2561 C CA . ILE A 1 337 ? -7.319 -19.123 42.226 1.00 78.81 337 ILE A CA 1
ATOM 2562 C C . ILE A 1 337 ? -7.936 -18.117 41.228 1.00 78.81 337 ILE A C 1
ATOM 2564 O O . ILE A 1 337 ? -7.994 -16.920 41.499 1.00 78.81 337 ILE A O 1
ATOM 2568 N N . GLN A 1 338 ? -8.478 -18.595 40.103 1.00 74.12 338 GLN A N 1
ATOM 2569 C CA . GLN A 1 338 ? -9.230 -17.795 39.131 1.00 74.12 338 GLN A CA 1
ATOM 2570 C C . GLN A 1 338 ? -10.430 -17.028 39.694 1.00 74.12 338 GLN A C 1
ATOM 2572 O O . GLN A 1 338 ? -10.880 -16.093 39.041 1.00 74.12 338 GLN A O 1
ATOM 2577 N N . ASP A 1 339 ? -10.947 -17.382 40.870 1.00 72.69 339 ASP A N 1
ATOM 2578 C CA . ASP A 1 339 ? -12.015 -16.616 41.521 1.00 72.69 339 ASP A CA 1
ATOM 2579 C C . ASP A 1 339 ? -11.488 -15.256 42.044 1.00 72.69 339 ASP A C 1
ATOM 2581 O O . ASP A 1 339 ? -12.257 -14.332 42.298 1.00 72.69 339 ASP A O 1
ATOM 2585 N N . TYR A 1 340 ? -10.159 -15.095 42.119 1.00 76.50 340 TYR A N 1
ATOM 2586 C CA . TYR A 1 340 ? -9.433 -13.915 42.597 1.00 76.50 340 TYR A CA 1
ATOM 2587 C C . TYR A 1 340 ? -8.605 -13.265 41.465 1.00 76.50 340 TYR A C 1
ATOM 2589 O O . TYR A 1 340 ? -7.434 -12.917 41.641 1.00 76.50 340 TYR A O 1
ATOM 2597 N N . LYS A 1 341 ? -9.197 -13.083 40.269 1.00 69.44 341 LYS A N 1
ATOM 2598 C CA . LYS A 1 341 ? -8.496 -12.519 39.083 1.00 69.44 341 LYS A CA 1
ATOM 2599 C C . LYS A 1 341 ? -7.896 -11.130 39.310 1.00 69.44 341 LYS A C 1
ATOM 2601 O O . LYS A 1 341 ? -6.897 -10.797 38.689 1.00 69.44 341 LYS A O 1
ATOM 2606 N N . SER A 1 342 ? -8.495 -10.314 40.177 1.00 67.50 342 SER A N 1
ATOM 2607 C CA . SER A 1 342 ? -8.000 -8.965 40.492 1.00 67.50 342 SER A CA 1
ATOM 2608 C C . SER A 1 342 ? -6.692 -8.963 41.289 1.00 67.50 342 SER A C 1
ATOM 2610 O O . SER A 1 342 ? -6.021 -7.936 41.338 1.00 67.50 342 SER A O 1
ATOM 2612 N N . LEU A 1 343 ? -6.331 -10.093 41.904 1.00 71.00 343 LEU A N 1
ATOM 2613 C CA . LEU A 1 343 ? -5.177 -10.236 42.795 1.00 71.00 343 LEU A CA 1
ATOM 2614 C C . LEU A 1 343 ? -4.109 -11.182 42.233 1.00 71.00 343 LEU A C 1
ATOM 2616 O O . LEU A 1 343 ? -3.073 -11.383 42.861 1.00 71.00 343 LEU A O 1
ATOM 2620 N N . THR A 1 344 ? -4.354 -11.787 41.068 1.00 75.25 344 THR A N 1
ATOM 2621 C CA . THR A 1 344 ? -3.533 -12.875 40.530 1.00 75.25 344 THR A CA 1
ATOM 2622 C C . THR A 1 344 ? -3.047 -12.538 39.125 1.00 75.25 344 THR A C 1
ATOM 2624 O O . THR A 1 344 ? -3.823 -12.205 38.233 1.00 75.25 344 THR A O 1
ATOM 2627 N N . GLY A 1 345 ? -1.731 -12.613 38.924 1.00 77.81 345 GLY A N 1
ATOM 2628 C CA . GLY A 1 345 ? -1.089 -12.501 37.617 1.00 77.81 345 GLY A CA 1
ATOM 2629 C C . GLY A 1 345 ? -0.541 -13.860 37.202 1.00 77.81 345 GLY A C 1
ATOM 2630 O O . GLY A 1 345 ? 0.142 -14.511 37.986 1.00 77.81 345 GLY A O 1
ATOM 2631 N N . PHE A 1 346 ? -0.838 -14.298 35.980 1.00 80.25 346 PHE A N 1
ATOM 2632 C CA . PHE A 1 346 ? -0.269 -15.522 35.418 1.00 80.25 346 PHE A CA 1
ATOM 2633 C C . PHE A 1 346 ? 0.634 -15.146 34.252 1.00 80.25 346 PHE A C 1
ATOM 2635 O O . PHE A 1 346 ? 0.142 -14.676 33.228 1.00 80.25 346 PHE A O 1
ATOM 2642 N N . VAL A 1 347 ? 1.936 -15.352 34.422 1.00 77.81 347 VAL A N 1
ATOM 2643 C CA . VAL A 1 347 ? 2.938 -15.107 33.385 1.00 77.81 347 VAL A CA 1
ATOM 2644 C C . VAL A 1 347 ? 3.337 -16.468 32.816 1.00 77.81 347 VAL A C 1
ATOM 2646 O O . VAL A 1 347 ? 4.050 -17.206 33.498 1.00 77.81 347 VAL A O 1
ATOM 2649 N N . PRO A 1 348 ? 2.820 -16.863 31.639 1.00 70.81 348 PRO A N 1
ATOM 2650 C CA . PRO A 1 348 ? 3.296 -18.068 30.974 1.00 70.81 348 PRO A CA 1
ATOM 2651 C C . PRO A 1 348 ? 4.751 -17.879 30.524 1.00 70.81 348 PRO A C 1
ATOM 2653 O O . PRO A 1 348 ? 5.185 -16.748 30.298 1.00 70.81 348 PRO A O 1
ATOM 2656 N N . GLN A 1 349 ? 5.479 -18.990 30.419 1.00 54.16 349 GLN A N 1
ATOM 2657 C CA . GLN A 1 349 ? 6.817 -19.028 29.828 1.00 54.16 349 GLN A CA 1
ATOM 2658 C C . GLN A 1 349 ? 6.741 -18.990 28.304 1.00 54.16 349 GLN A C 1
ATOM 2660 O O . GLN A 1 349 ? 5.819 -19.645 27.761 1.00 54.16 349 GLN A O 1
#

Sequence (349 aa):
MTIPTGKCCHRDYIRYCCSGIPVCDDQVSGNTTVEKVVFEREPCSTPWNLSACMEGYYSTNGVDILPCPSGYFCEANSVCLKPCPTGAYCVQNILAENSSVCGGFEKCCLPAGTAPIFNGYTNSLSCPGQFYPERCLEGYYCPNTTTRLGCPAGHFCRQGSQQPVKCMAISSCGEGEVSPNTLYVGLIINSCLLGAFFLVLLYFNNRRSFHFYFDLYFRRIRGTRKLSQRYNLKDGFRLAISRLGLSNHSEDDETSVRKDSYNISFEKLSLTLTSGENKGKVLLQGVTGEINAGEVTAVLGPSGAGKTTFLNVLCGKAYYGDAGGRIKINGKKVSGIQDYKSLTGFVPQ

Mean predicted aligned error: 21.59 Å

InterPro domains:
  IPR003439 ABC transporter-like, ATP-binding domain [PF00005] (284-348)
  IPR027417 P-loop containing nucleoside triphosphate hydrolase [G3DSA:3.40.50.300] (259-349)
  IPR027417 P-loop containing nucleoside triphosphate hydrolase [SSF52540] (261-339)
  IPR050352 ATP-binding cassette subfamily G transporters [PTHR48041] (251-349)

Foldseek 3Di:
DDDDPDDAADPVCCVPQNPPGHHDDPDDDDDDDDDDDDDDDQQFDDDAQWTQGPFQWIDRPSQDTHGQAFQWGHAHRDRDTHGADQQFAWHFWDKDAPDPLLVPDRIATPPVSHRWDQDPRVRDTGGGGHRDTHGQDQQWAALDNHDIGGAAFQFGDATSHNDTHGDDPQWGGHTSHHDTDCVVVVVVVVVVVVVVVVVVVVVCVVPPPVVVVVVVVVVVVPPPDDDDDPPDVVVVVVVVVVVVVPDDDDDDDDDDPPPPWKKKWWFFKWWAACDDPRHRDTLDTTDTDMDTGPDDDDDDDDPSNCSVVVVCLQQVNPPRTDIDTWMDIVNHTDNHCVVVVVVDDDDDD

Organism: Paramuricea clavata (NCBI:txid317549)

Solvent-accessible surface area (backbone atoms only — not comparable to full-atom values): 20598 Å² total; per-residue (Å²): 135,84,77,72,87,90,64,59,36,58,77,90,45,37,90,79,80,36,85,94,55,52,64,59,72,98,76,78,95,70,96,69,87,80,72,87,81,87,75,86,81,71,71,47,52,81,57,90,76,25,20,9,17,52,60,3,27,36,16,66,76,77,74,55,85,39,51,19,54,62,39,22,21,14,41,64,73,35,48,59,82,39,73,44,53,92,24,21,43,14,53,46,31,43,81,40,70,70,46,93,76,32,80,86,41,70,52,22,11,37,88,82,60,40,75,52,46,78,38,81,85,76,74,41,78,42,28,51,15,21,42,59,70,38,64,20,50,66,15,19,23,14,75,43,33,72,45,80,41,74,19,53,65,49,16,27,6,40,68,34,19,43,60,72,40,75,47,55,97,77,34,57,35,53,66,40,26,54,62,65,46,53,68,62,45,56,50,51,53,51,50,51,53,51,50,52,50,50,50,50,50,53,61,39,62,79,51,91,58,53,74,66,57,52,54,60,56,47,62,69,68,63,63,77,85,76,78,91,72,88,80,52,72,70,57,60,53,51,54,52,46,60,72,68,69,79,70,95,77,90,84,90,81,94,74,86,73,80,68,87,66,60,32,41,37,35,42,42,31,26,31,29,26,71,60,69,97,57,50,71,43,70,64,41,76,56,47,62,54,74,45,58,54,96,61,86,84,82,88,83,76,64,90,89,70,32,62,69,56,50,54,29,50,54,44,54,65,43,82,67,30,55,72,48,60,47,38,22,51,72,82,44,79,47,94,28,52,58,83,43,56,95,82,56,85,85,82,82,132

Radius of gyration: 40.43 Å; Cα contacts (8 Å, |Δi|>4): 572; chains: 1; bounding box: 69×66×114 Å